Protein AF-A0A2V8Z5C3-F1 (afdb_monomer_lite)

Sequence (209 aa):
MAWLFLIPLVAVALLFGLLALLWLADSGFSYVAWALNTLEEDLQAGVAGAREKLFRRAARKHVERRFAVAAGATGTVDHDAVEATKQMPALRRLFDQALPDAVVHCLRLHQKSAGAVGARYIFEVAYEPECYGLRQRVVELGAAAMGMLERYPYLVEDEDLMAYLIVLRTEVVPVCSNCPYLQYRLDTAPLLCPTATTLKIDPRRITKK

Radius of gyration: 28.63 Å; chains: 1; bounding box: 47×62×101 Å

Secondary structure (DSSP, 8-state):
-THHHHHHHHHHHHHHHHHHHHHHHHHHHHHHHHHHHHHHHHHHHHHHHHHHHHHHHHHHHHHHHHHHHHTTSSSS--HHHHHHHHHHHHHHHIIIIIHHHHHHHHHHHHHHHHHHTT-SBGGGGTTSHHHHHHHHHHHHHHHHHHHHHTT-TTTTT-HHHHHHHHHIIIIIHHHHHT-GGGGSBGGG--SS-HHHHHTT--TTTGGG-

Foldseek 3Di:
DVVVVVVVVVVVVVVVVVVVVVVVVVVVVVVVVVVVVVVVVVVVVVVVVVVVVVVVVVVVVVVLVVLVCQQPPDPDGPPLSVVLNVCVVVLCCLLVPVLLVLQLVLLVVLLVVCVVVVNFFSLVCCPPPVNVVSLVVSLVSLVVSLVSLVPRSCNVVPVVSVVSNCCSVPPRNVCSVVPPQRGDTSVPRDPHGRNNVSSVHDSVVVVPD

Structure (mmCIF, N/CA/C/O backbone):
data_AF-A0A2V8Z5C3-F1
#
_entry.id   AF-A0A2V8Z5C3-F1
#
loop_
_atom_site.group_PDB
_atom_site.id
_atom_site.type_symbol
_atom_site.label_atom_id
_atom_site.label_alt_id
_atom_site.label_comp_id
_atom_site.label_asym_id
_atom_site.label_entity_id
_atom_site.label_seq_id
_atom_site.pdbx_PDB_ins_code
_atom_site.Cartn_x
_atom_site.Cartn_y
_atom_site.Cartn_z
_atom_site.occupancy
_atom_site.B_iso_or_equiv
_atom_site.auth_seq_id
_atom_site.auth_comp_id
_atom_site.auth_asym_id
_atom_site.auth_atom_id
_atom_site.pdbx_PDB_model_num
ATOM 1 N N . MET A 1 1 ? -3.637 50.598 65.473 1.00 58.34 1 MET A N 1
ATOM 2 C CA . MET A 1 1 ? -3.136 49.209 65.605 1.00 58.34 1 MET A CA 1
ATOM 3 C C . MET A 1 1 ? -3.570 48.301 64.447 1.00 58.34 1 MET A C 1
ATOM 5 O O . MET A 1 1 ? -2.731 47.557 63.969 1.00 58.34 1 MET A O 1
ATOM 9 N N . ALA A 1 2 ? -4.806 48.383 63.925 1.00 59.34 2 ALA A N 1
ATOM 10 C CA . ALA A 1 2 ? -5.272 47.524 62.814 1.00 59.34 2 ALA A CA 1
ATOM 11 C C . ALA A 1 2 ? -4.495 47.677 61.480 1.00 59.34 2 ALA A C 1
ATOM 13 O O . ALA A 1 2 ? -4.332 46.714 60.739 1.00 59.34 2 ALA A O 1
ATOM 14 N N . TRP A 1 3 ? -3.953 48.865 61.199 1.00 57.88 3 TRP A N 1
ATOM 15 C CA . TRP A 1 3 ? -3.230 49.173 59.956 1.00 57.88 3 TRP A CA 1
ATOM 16 C C . TRP A 1 3 ? -1.869 48.470 59.814 1.00 57.88 3 TRP A C 1
ATOM 18 O O . TRP A 1 3 ? -1.410 48.259 58.697 1.00 57.88 3 TRP A O 1
ATOM 28 N N . LEU A 1 4 ? -1.250 48.041 60.921 1.00 69.88 4 LEU A N 1
ATOM 29 C CA . LEU A 1 4 ? 0.022 47.304 60.893 1.00 69.88 4 LEU A CA 1
ATOM 30 C C . LEU A 1 4 ? -0.136 45.878 60.337 1.00 69.88 4 LEU A C 1
ATOM 32 O O . LEU A 1 4 ? 0.806 45.352 59.756 1.00 69.88 4 LEU A O 1
ATOM 36 N N . PHE A 1 5 ? -1.328 45.280 60.448 1.00 67.44 5 PHE A N 1
ATOM 37 C CA . PHE A 1 5 ? -1.633 43.958 59.883 1.00 67.44 5 PHE A CA 1
ATOM 38 C C . PHE A 1 5 ? -2.086 44.013 58.416 1.00 67.44 5 PHE A C 1
ATOM 40 O O . PHE A 1 5 ? -2.010 43.008 57.716 1.00 67.44 5 PHE A O 1
ATOM 47 N N . LEU A 1 6 ? -2.510 45.183 57.929 1.00 73.44 6 LEU A N 1
ATOM 48 C CA . LEU A 1 6 ? -2.912 45.387 56.533 1.00 73.44 6 LEU A CA 1
ATOM 49 C C . LEU A 1 6 ? -1.709 45.426 55.579 1.00 73.44 6 LEU A C 1
ATOM 51 O O . LEU A 1 6 ? -1.785 44.896 54.476 1.00 73.44 6 LEU A O 1
ATOM 55 N N . ILE A 1 7 ? -0.584 45.995 56.016 1.00 78.25 7 ILE A N 1
ATOM 56 C CA . ILE A 1 7 ? 0.643 46.116 55.211 1.00 78.25 7 ILE A CA 1
ATOM 57 C C . ILE A 1 7 ? 1.194 44.750 54.745 1.00 78.25 7 ILE A C 1
ATOM 59 O O . ILE A 1 7 ? 1.389 44.587 53.538 1.00 78.25 7 ILE A O 1
ATOM 63 N N . PRO A 1 8 ? 1.415 43.743 55.619 1.00 81.06 8 PRO A N 1
ATOM 64 C CA . PRO A 1 8 ? 1.903 42.437 55.171 1.00 81.06 8 PRO A CA 1
ATOM 65 C C . PRO A 1 8 ? 0.881 41.701 54.294 1.00 81.06 8 PRO A C 1
ATOM 67 O O . PRO A 1 8 ? 1.269 40.995 53.369 1.00 81.06 8 PRO A O 1
ATOM 70 N N . LEU A 1 9 ? -0.418 41.904 54.526 1.00 81.38 9 LEU A N 1
ATOM 71 C CA . LEU A 1 9 ? -1.490 41.288 53.740 1.00 81.38 9 LEU A CA 1
ATOM 72 C C . LEU A 1 9 ? -1.514 41.808 52.296 1.00 81.38 9 LEU A C 1
ATOM 74 O O . LEU A 1 9 ? -1.608 41.020 51.355 1.00 81.38 9 LEU A O 1
ATOM 78 N N . VAL A 1 10 ? -1.356 43.122 52.111 1.00 83.62 10 VAL A N 1
ATOM 79 C CA . VAL A 1 10 ? -1.245 43.737 50.780 1.00 83.62 10 VAL A CA 1
ATOM 80 C C . VAL A 1 10 ? 0.044 43.300 50.082 1.00 83.62 10 VAL A C 1
ATOM 82 O O . VAL A 1 10 ? 0.009 42.976 48.898 1.00 83.62 10 VAL A O 1
ATOM 85 N N . ALA A 1 11 ? 1.168 43.220 50.801 1.00 84.44 11 ALA A N 1
ATOM 86 C CA . ALA A 1 11 ? 2.434 42.758 50.230 1.00 84.44 11 ALA A CA 1
ATOM 87 C C . ALA A 1 11 ? 2.352 41.304 49.727 1.00 84.44 11 ALA A C 1
ATOM 89 O O . ALA A 1 11 ? 2.809 41.009 48.624 1.00 84.44 11 ALA A O 1
ATOM 90 N N . VAL A 1 12 ? 1.716 40.411 50.493 1.00 88.19 12 VAL A N 1
ATOM 91 C CA . VAL A 1 12 ? 1.487 39.016 50.084 1.00 88.19 12 VAL A CA 1
ATOM 92 C C . VAL A 1 12 ? 0.560 38.947 48.867 1.00 88.19 12 VAL A C 1
ATOM 94 O O . VAL A 1 12 ? 0.872 38.239 47.912 1.00 88.19 12 VAL A O 1
ATOM 97 N N . ALA A 1 13 ? -0.534 39.715 48.846 1.00 85.94 13 ALA A N 1
ATOM 98 C CA . ALA A 1 13 ? -1.448 39.753 47.702 1.00 85.94 13 ALA A CA 1
ATOM 99 C C . ALA A 1 13 ? -0.762 40.246 46.413 1.00 85.94 13 ALA A C 1
ATOM 101 O O . ALA A 1 13 ? -0.963 39.666 45.346 1.00 85.94 13 ALA A O 1
ATOM 102 N N . LEU A 1 14 ? 0.096 41.267 46.513 1.00 88.62 14 LEU A N 1
ATOM 103 C CA . LEU A 1 14 ? 0.893 41.758 45.386 1.00 88.62 14 LEU A CA 1
ATOM 104 C C . LEU A 1 14 ? 1.900 40.709 44.898 1.00 88.62 14 LEU A C 1
ATOM 106 O O . LEU A 1 14 ? 2.051 40.534 43.691 1.00 88.62 14 LEU A O 1
ATOM 110 N N . LEU A 1 15 ? 2.542 39.976 45.812 1.00 89.25 15 LEU A N 1
ATOM 111 C CA . LEU A 1 15 ? 3.479 38.907 45.462 1.00 89.25 15 LEU A CA 1
ATOM 112 C C . LEU A 1 15 ? 2.780 37.768 44.700 1.00 89.25 15 LEU A C 1
ATOM 114 O O . LEU A 1 15 ? 3.277 37.324 43.666 1.00 89.25 15 LEU A O 1
ATOM 118 N N . PHE A 1 16 ? 1.600 37.339 45.161 1.00 86.62 16 PHE A N 1
ATOM 119 C CA . PHE A 1 16 ? 0.787 36.338 44.462 1.00 86.62 16 PHE A CA 1
ATOM 120 C C . PHE A 1 16 ? 0.318 36.827 43.088 1.00 86.62 16 PHE A C 1
ATOM 122 O O . PHE A 1 16 ? 0.372 36.064 42.125 1.00 86.62 16 PHE A O 1
ATOM 129 N N . GLY A 1 17 ? -0.088 38.095 42.970 1.00 85.69 17 GLY A N 1
ATOM 130 C CA . GLY A 1 17 ? -0.451 38.693 41.683 1.00 85.69 17 GLY A CA 1
ATOM 131 C C . GLY A 1 17 ? 0.712 38.697 40.686 1.00 85.69 17 GLY A C 1
ATOM 132 O O . GLY A 1 17 ? 0.529 38.371 39.515 1.00 85.69 17 GLY A O 1
ATOM 133 N N . LEU A 1 18 ? 1.924 38.998 41.156 1.00 86.94 18 LEU A N 1
ATOM 134 C CA . LEU A 1 18 ? 3.127 39.036 40.323 1.00 86.94 18 LEU A CA 1
ATOM 135 C C . LEU A 1 18 ? 3.565 37.629 39.882 1.00 86.94 18 LEU A C 1
ATOM 137 O O . LEU A 1 18 ? 3.918 37.432 38.721 1.00 86.94 18 LEU A O 1
ATOM 141 N N . LEU A 1 19 ? 3.458 36.636 40.771 1.00 85.44 19 LEU A N 1
ATOM 142 C CA . LEU A 1 19 ? 3.692 35.226 40.441 1.00 85.44 19 LEU A CA 1
ATOM 143 C C . LEU A 1 19 ? 2.668 34.688 39.433 1.00 85.44 19 LEU A C 1
ATOM 145 O O . LEU A 1 19 ? 3.049 33.977 38.506 1.00 85.44 19 LEU A O 1
ATOM 149 N N . ALA A 1 20 ? 1.390 35.054 39.564 1.00 80.00 20 ALA A N 1
ATOM 150 C CA . ALA A 1 20 ? 0.356 34.664 38.608 1.00 80.00 20 ALA A CA 1
ATOM 151 C C . ALA A 1 20 ? 0.615 35.255 37.211 1.00 80.00 20 ALA A C 1
ATOM 153 O O . ALA A 1 20 ? 0.479 34.548 36.214 1.00 80.00 20 ALA A O 1
ATOM 154 N N . LEU A 1 21 ? 1.043 36.520 37.130 1.00 80.69 21 LEU A N 1
ATOM 155 C CA . LEU A 1 21 ? 1.411 37.169 35.865 1.00 80.69 21 LEU A CA 1
ATOM 156 C C . LEU A 1 21 ? 2.635 36.518 35.210 1.00 80.69 21 LEU A C 1
ATOM 158 O O . LEU A 1 21 ? 2.627 36.292 34.001 1.00 80.69 21 LEU A O 1
ATOM 162 N N . LEU A 1 22 ? 3.658 36.172 35.997 1.00 81.19 22 LEU A N 1
ATOM 163 C CA . LEU A 1 22 ? 4.827 35.432 35.511 1.00 81.19 22 LEU A CA 1
ATOM 164 C C . LEU A 1 22 ? 4.438 34.045 34.984 1.00 81.19 22 LEU A C 1
ATOM 166 O O . LEU A 1 22 ? 4.899 33.644 33.920 1.00 81.19 22 LEU A O 1
ATOM 170 N N . TRP A 1 23 ? 3.545 33.341 35.681 1.00 78.12 23 TRP A N 1
ATOM 171 C CA . TRP A 1 23 ? 3.062 32.025 35.262 1.00 78.12 23 TRP A CA 1
ATOM 172 C C . TRP A 1 23 ? 2.219 32.086 33.979 1.00 78.12 23 TRP A C 1
ATOM 174 O O . TRP A 1 23 ? 2.359 31.240 33.097 1.00 78.12 23 TRP A O 1
ATOM 184 N N . LEU A 1 24 ? 1.379 33.113 33.825 1.00 72.81 24 LEU A N 1
ATOM 185 C CA . LEU A 1 24 ? 0.627 33.382 32.591 1.00 72.81 24 LEU A CA 1
ATOM 186 C C . LEU A 1 24 ? 1.548 33.709 31.404 1.00 72.81 24 LEU A C 1
ATOM 188 O O . LEU A 1 24 ? 1.284 33.267 30.287 1.00 72.81 24 LEU A O 1
ATOM 192 N N . ALA A 1 25 ? 2.637 34.444 31.636 1.00 73.62 25 ALA A N 1
ATOM 193 C CA . ALA A 1 25 ? 3.624 34.741 30.599 1.00 73.62 25 ALA A CA 1
ATOM 194 C C . ALA A 1 25 ? 4.408 33.487 30.166 1.00 73.62 25 ALA A C 1
ATOM 196 O O . ALA A 1 25 ? 4.586 33.261 28.969 1.00 73.62 25 ALA A O 1
ATOM 197 N N . ASP A 1 26 ? 4.823 32.648 31.118 1.00 72.88 26 ASP A N 1
ATOM 198 C CA . ASP A 1 26 ? 5.575 31.411 30.860 1.00 72.88 26 ASP A CA 1
ATOM 199 C C . ASP A 1 26 ? 4.710 30.329 30.183 1.00 72.88 26 ASP A C 1
ATOM 201 O O . ASP A 1 26 ? 5.097 29.707 29.188 1.00 72.88 26 ASP A O 1
ATOM 205 N N . SER A 1 27 ? 3.465 30.167 30.641 1.00 67.56 27 SER A N 1
ATOM 206 C CA . SER A 1 27 ? 2.490 29.282 29.991 1.00 67.56 27 SER A CA 1
ATOM 207 C C . SER A 1 27 ? 2.125 29.766 28.582 1.00 67.56 27 SER A C 1
ATOM 209 O O . SER A 1 27 ? 2.110 28.970 27.647 1.00 67.56 27 SER A O 1
ATOM 211 N N . GLY A 1 28 ? 1.919 31.069 28.373 1.00 66.38 28 GLY A N 1
ATOM 212 C CA . GLY A 1 28 ? 1.686 31.625 27.036 1.00 66.38 28 GLY A CA 1
ATOM 213 C C . GLY A 1 28 ? 2.864 31.402 26.080 1.00 66.38 28 GLY A C 1
ATOM 214 O O . GLY A 1 28 ? 2.665 30.995 24.934 1.00 66.38 28 GLY A O 1
ATOM 215 N N . PHE A 1 29 ? 4.096 31.610 26.554 1.00 70.44 29 PHE A N 1
ATOM 216 C CA . PHE A 1 29 ? 5.304 31.416 25.751 1.00 70.44 29 PHE A CA 1
ATOM 217 C C . PHE A 1 29 ? 5.533 29.943 25.392 1.00 70.44 29 PHE A C 1
ATOM 219 O O . PHE A 1 29 ? 5.859 29.638 24.246 1.00 70.44 29 PHE A O 1
ATOM 226 N N . SER A 1 30 ? 5.294 29.020 26.327 1.00 68.12 30 SER A N 1
ATOM 227 C CA . SER A 1 30 ? 5.435 27.579 26.079 1.00 68.12 30 SER A CA 1
ATOM 228 C C . SER A 1 30 ? 4.432 27.043 25.049 1.00 68.12 30 SER A C 1
ATOM 230 O O . SER A 1 30 ? 4.822 26.238 24.204 1.00 68.12 30 SER A O 1
ATOM 232 N N . TYR A 1 31 ? 3.188 27.537 25.022 1.00 67.19 31 TYR A N 1
ATOM 233 C CA . TYR A 1 31 ? 2.222 27.179 23.970 1.00 67.19 31 TYR A CA 1
ATOM 234 C C . TYR A 1 31 ? 2.639 27.685 22.586 1.00 67.19 31 TYR A C 1
ATOM 236 O O . TYR A 1 31 ? 2.526 26.953 21.602 1.00 67.19 31 TYR A O 1
ATOM 244 N N . VAL A 1 32 ? 3.137 28.922 22.497 1.00 69.44 32 VAL A N 1
ATOM 245 C CA . VAL A 1 32 ? 3.608 29.500 21.228 1.00 69.44 32 VAL A CA 1
ATOM 246 C C . VAL A 1 32 ? 4.870 28.787 20.741 1.00 69.44 32 VAL A C 1
ATOM 248 O O . VAL A 1 32 ? 4.960 28.452 19.562 1.00 69.44 32 VAL A O 1
ATOM 251 N N . ALA A 1 33 ? 5.813 28.492 21.638 1.00 69.94 33 ALA A N 1
ATOM 252 C CA . ALA A 1 33 ? 7.023 27.742 21.319 1.00 69.94 33 ALA A CA 1
ATOM 253 C C . ALA A 1 33 ? 6.703 26.312 20.852 1.00 69.94 33 ALA A C 1
ATOM 255 O O . ALA A 1 33 ? 7.255 25.851 19.855 1.00 69.94 33 ALA A O 1
ATOM 256 N N . TRP A 1 34 ? 5.761 25.629 21.511 1.00 75.62 34 TRP A N 1
ATOM 257 C CA . TRP A 1 34 ? 5.294 24.309 21.087 1.00 75.62 34 TRP A CA 1
ATOM 258 C C . TRP A 1 34 ? 4.619 24.348 19.709 1.00 75.62 34 TRP A C 1
ATOM 260 O O . TRP A 1 34 ? 4.915 23.515 18.851 1.00 75.62 34 TRP A O 1
ATOM 270 N N . ALA A 1 35 ? 3.757 25.338 19.461 1.00 69.75 35 ALA A N 1
ATOM 271 C CA . ALA A 1 35 ? 3.090 25.497 18.171 1.00 69.75 35 ALA A CA 1
ATOM 272 C C . ALA A 1 35 ? 4.085 25.803 17.039 1.00 69.75 35 ALA A C 1
ATOM 274 O O . ALA A 1 35 ? 3.949 25.252 15.948 1.00 69.75 35 ALA A O 1
ATOM 275 N N . LEU A 1 36 ? 5.103 26.630 17.300 1.00 72.88 36 LEU A N 1
ATOM 276 C CA . LEU A 1 36 ? 6.176 26.922 16.345 1.00 72.88 36 LEU A CA 1
ATOM 277 C C . LEU A 1 36 ? 7.030 25.687 16.045 1.00 72.88 36 LEU A C 1
ATOM 279 O O . LEU A 1 36 ? 7.259 25.405 14.872 1.00 72.88 36 LEU A O 1
ATOM 283 N N . ASN A 1 37 ? 7.422 24.915 17.065 1.00 71.75 37 ASN A N 1
ATOM 284 C CA . ASN A 1 37 ? 8.164 23.666 16.866 1.00 71.75 37 ASN A CA 1
ATOM 285 C C . ASN A 1 37 ? 7.357 22.649 16.052 1.00 71.75 37 ASN A C 1
ATOM 287 O O . ASN A 1 37 ? 7.887 22.038 15.131 1.00 71.75 37 ASN A O 1
ATOM 291 N N . THR A 1 38 ? 6.062 22.506 16.339 1.00 71.44 38 THR A N 1
ATOM 292 C CA . THR A 1 38 ? 5.197 21.569 15.604 1.00 71.44 38 THR A CA 1
ATOM 293 C C . THR A 1 38 ? 5.040 21.999 14.141 1.00 71.44 38 THR A C 1
ATOM 295 O O . THR A 1 38 ? 5.074 21.173 13.231 1.00 71.44 38 THR A O 1
ATOM 298 N N . LEU A 1 39 ? 4.916 23.309 13.892 1.00 72.56 39 LEU A N 1
ATOM 299 C CA . LEU A 1 39 ? 4.838 23.857 12.539 1.00 72.56 39 LEU A CA 1
ATOM 300 C C . LEU A 1 39 ? 6.150 23.656 11.770 1.00 72.56 39 LEU A C 1
ATOM 302 O O . LEU A 1 39 ? 6.113 23.361 10.577 1.00 72.56 39 LEU A O 1
ATOM 306 N N . GLU A 1 40 ? 7.293 23.807 12.440 1.00 79.12 40 GLU A N 1
ATOM 307 C CA . GLU A 1 40 ? 8.613 23.549 11.870 1.00 79.12 40 GLU A CA 1
ATOM 308 C C . GLU A 1 40 ? 8.797 22.066 11.523 1.00 79.12 40 GLU A C 1
ATOM 310 O O . GLU A 1 40 ? 9.210 21.760 10.404 1.00 79.12 40 GLU A O 1
ATOM 315 N N . GLU A 1 41 ? 8.424 21.149 12.417 1.00 71.94 41 GLU A N 1
ATOM 316 C CA . GLU A 1 41 ? 8.472 19.701 12.176 1.00 71.94 41 GLU A CA 1
ATOM 317 C C . GLU A 1 41 ? 7.610 19.293 10.970 1.00 71.94 41 GLU A C 1
ATOM 319 O O . GLU A 1 41 ? 8.084 18.578 10.081 1.00 71.94 41 GLU A O 1
ATOM 324 N N . ASP A 1 42 ? 6.379 19.803 10.872 1.00 67.25 42 ASP A N 1
ATOM 325 C CA . ASP A 1 42 ? 5.484 19.543 9.737 1.00 67.25 42 ASP A CA 1
ATOM 326 C C . ASP A 1 42 ? 6.037 20.111 8.418 1.00 67.25 42 ASP A C 1
ATOM 328 O O . ASP A 1 42 ? 5.921 19.479 7.358 1.00 67.25 42 ASP A O 1
ATOM 332 N N . LEU A 1 43 ? 6.675 21.287 8.459 1.00 72.25 43 LEU A N 1
ATOM 333 C CA . LEU A 1 43 ? 7.323 21.894 7.294 1.00 72.25 43 LEU A CA 1
ATOM 334 C C . LEU A 1 43 ? 8.541 21.083 6.856 1.00 72.25 43 LEU A C 1
ATOM 336 O O . LEU A 1 43 ? 8.689 20.800 5.666 1.00 72.25 43 LEU A O 1
ATOM 340 N N . GLN A 1 44 ? 9.388 20.670 7.796 1.00 72.62 44 GLN A N 1
ATOM 341 C CA . GLN A 1 44 ? 10.564 19.850 7.521 1.00 72.62 44 GLN A CA 1
ATOM 342 C C . GLN A 1 44 ? 10.160 18.478 6.965 1.00 72.62 44 GLN A C 1
ATOM 344 O O . GLN A 1 44 ? 10.713 18.046 5.950 1.00 72.62 44 GLN A O 1
ATOM 349 N N . ALA A 1 45 ? 9.136 17.834 7.531 1.00 64.94 45 ALA A N 1
ATOM 350 C CA . ALA A 1 45 ? 8.572 16.589 7.011 1.00 64.94 45 ALA A CA 1
ATOM 351 C C . ALA A 1 45 ? 7.952 16.777 5.613 1.00 64.94 45 ALA A C 1
ATOM 353 O O . ALA A 1 45 ? 8.125 15.940 4.719 1.00 64.94 45 ALA A O 1
ATOM 354 N N . GLY A 1 46 ? 7.269 17.902 5.383 1.00 64.00 46 GLY A N 1
ATOM 355 C CA . GLY A 1 46 ? 6.719 18.284 4.084 1.00 64.00 46 GLY A CA 1
ATOM 356 C C . GLY A 1 46 ? 7.797 18.482 3.014 1.00 64.00 46 GLY A C 1
ATOM 357 O O . GLY A 1 46 ? 7.675 17.945 1.908 1.00 64.00 46 GLY A O 1
ATOM 358 N N . VAL A 1 47 ? 8.873 19.199 3.349 1.00 71.25 47 VAL A N 1
ATOM 359 C CA . VAL A 1 47 ? 10.021 19.466 2.468 1.00 71.25 47 VAL A CA 1
ATOM 360 C C . VAL A 1 47 ? 10.810 18.189 2.193 1.00 71.25 47 VAL A C 1
ATOM 362 O O . VAL A 1 47 ? 11.132 17.922 1.034 1.00 71.25 47 VAL A O 1
ATOM 365 N N . ALA A 1 48 ? 11.063 17.356 3.206 1.00 66.31 48 ALA A N 1
ATOM 366 C CA . ALA A 1 48 ? 11.703 16.053 3.039 1.00 66.31 48 ALA A CA 1
ATOM 367 C C . ALA A 1 48 ? 10.886 15.152 2.101 1.00 66.31 48 ALA A C 1
ATOM 369 O O . ALA A 1 48 ? 11.426 14.612 1.135 1.00 66.31 48 ALA A O 1
ATOM 370 N N . GLY A 1 49 ? 9.564 15.083 2.294 1.00 67.88 49 GLY A N 1
ATOM 371 C CA . GLY A 1 49 ? 8.671 14.319 1.425 1.00 67.88 49 GLY A CA 1
ATOM 372 C C . GLY A 1 49 ? 8.592 14.864 -0.008 1.00 67.88 49 GLY A C 1
ATOM 373 O O . GLY A 1 49 ? 8.483 14.090 -0.961 1.00 67.88 49 GLY A O 1
ATOM 374 N N . ALA A 1 50 ? 8.658 16.184 -0.201 1.00 68.62 50 ALA A N 1
ATOM 375 C CA . ALA A 1 50 ? 8.705 16.797 -1.530 1.00 68.62 50 ALA A CA 1
ATOM 376 C C . ALA A 1 50 ? 10.042 16.524 -2.238 1.00 68.62 50 ALA A C 1
ATOM 378 O O . ALA A 1 50 ? 10.055 16.162 -3.419 1.00 68.62 50 ALA A O 1
ATOM 379 N N . ARG A 1 51 ? 11.153 16.638 -1.504 1.00 65.12 51 ARG A N 1
ATOM 380 C CA . ARG A 1 51 ? 12.508 16.337 -1.968 1.00 65.12 51 ARG A CA 1
ATOM 381 C C . ARG A 1 51 ? 12.623 14.874 -2.381 1.00 65.12 51 ARG A C 1
ATOM 383 O O . ARG A 1 51 ? 13.055 14.593 -3.494 1.00 65.12 51 ARG A O 1
ATOM 390 N N . GLU A 1 52 ? 12.158 13.949 -1.550 1.00 69.56 52 GLU A N 1
ATOM 391 C CA . GLU A 1 52 ? 12.168 12.518 -1.851 1.00 69.56 52 GLU A CA 1
ATOM 392 C C . GLU A 1 52 ? 11.339 12.185 -3.101 1.00 69.56 52 GLU A C 1
ATOM 394 O O . GLU A 1 52 ? 11.794 11.442 -3.972 1.00 69.56 52 GLU A O 1
ATOM 399 N N . LYS A 1 53 ? 10.162 12.804 -3.269 1.00 72.44 53 LYS A N 1
ATOM 400 C CA . LYS A 1 53 ? 9.361 12.670 -4.500 1.00 72.44 53 LYS A CA 1
ATOM 401 C C . LYS A 1 53 ? 10.105 13.172 -5.739 1.00 72.44 53 LYS A C 1
ATOM 403 O O . LYS A 1 53 ? 9.993 12.560 -6.800 1.00 72.44 53 LYS A O 1
ATOM 408 N N . LEU A 1 54 ? 10.838 14.280 -5.629 1.00 71.06 54 LEU A N 1
ATOM 409 C CA . LEU A 1 54 ? 11.657 14.832 -6.712 1.00 71.06 54 LEU A CA 1
ATOM 410 C C . LEU A 1 54 ? 12.818 13.902 -7.076 1.00 71.06 54 LEU A C 1
ATOM 412 O O . LEU A 1 54 ? 12.997 13.610 -8.257 1.00 71.06 54 LEU A O 1
ATOM 416 N N . PHE A 1 55 ? 13.544 13.380 -6.084 1.00 70.19 55 PHE A N 1
ATOM 417 C CA . PHE A 1 55 ? 14.620 12.4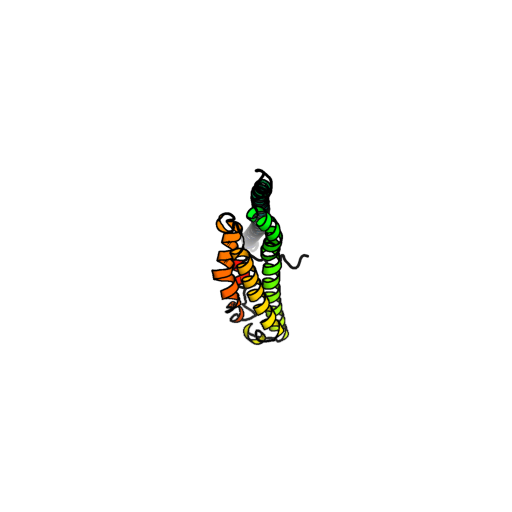11 -6.307 1.00 70.19 55 PHE A CA 1
ATOM 418 C C . PHE A 1 55 ? 14.106 11.129 -6.954 1.00 70.19 55 PHE A C 1
ATOM 420 O O . PHE A 1 55 ? 14.661 10.707 -7.967 1.00 70.19 55 PHE A O 1
ATOM 427 N N . ARG A 1 56 ? 12.986 10.574 -6.472 1.00 68.38 56 ARG A N 1
ATOM 428 C CA . ARG A 1 56 ? 12.356 9.412 -7.113 1.00 68.38 56 ARG A CA 1
ATOM 429 C C . ARG A 1 56 ? 11.950 9.705 -8.551 1.00 68.38 56 ARG A C 1
ATOM 431 O O . ARG A 1 56 ? 12.201 8.894 -9.429 1.00 68.38 56 ARG A O 1
ATOM 438 N N . ARG A 1 57 ? 11.373 10.877 -8.841 1.00 71.50 57 ARG A N 1
ATOM 439 C CA . ARG A 1 57 ? 11.044 11.273 -10.225 1.00 71.50 57 ARG A CA 1
ATOM 440 C C . ARG A 1 57 ? 12.285 11.394 -11.112 1.00 71.50 57 ARG A C 1
ATOM 442 O O . ARG A 1 57 ? 12.228 11.004 -12.275 1.00 71.50 57 ARG A O 1
ATOM 449 N N . ALA A 1 58 ? 13.384 11.929 -10.587 1.00 67.56 58 ALA A N 1
ATOM 450 C CA . ALA A 1 58 ? 14.636 12.066 -11.324 1.00 67.56 58 ALA A CA 1
ATOM 451 C C . ALA A 1 58 ? 15.283 10.701 -11.608 1.00 67.56 58 ALA A C 1
ATOM 453 O O . ALA A 1 58 ? 15.628 10.432 -12.758 1.00 67.56 58 ALA A O 1
ATOM 454 N N . ALA A 1 59 ? 15.362 9.823 -10.602 1.00 67.12 59 ALA A N 1
ATOM 455 C CA . ALA A 1 59 ? 15.829 8.445 -10.749 1.00 67.12 59 ALA A CA 1
ATOM 456 C C . ALA A 1 59 ? 14.969 7.676 -11.765 1.00 67.12 59 ALA A C 1
ATOM 458 O O . ALA A 1 59 ? 15.488 7.117 -12.728 1.00 67.12 59 ALA A O 1
ATOM 459 N N . ARG A 1 60 ? 13.639 7.787 -11.655 1.00 66.88 60 ARG A N 1
ATOM 460 C CA . ARG A 1 60 ? 12.675 7.205 -12.603 1.00 66.88 60 ARG A CA 1
ATOM 461 C C . ARG A 1 60 ? 12.906 7.650 -14.044 1.00 66.88 60 ARG A C 1
ATOM 463 O O . ARG A 1 60 ? 12.861 6.818 -14.946 1.00 66.88 60 ARG A O 1
ATOM 470 N N . LYS A 1 61 ? 13.156 8.944 -14.265 1.00 69.62 61 LYS A N 1
ATOM 471 C CA . LYS A 1 61 ? 13.425 9.501 -15.599 1.00 69.62 61 LYS A CA 1
ATOM 472 C C . LYS A 1 61 ? 14.795 9.077 -16.133 1.00 69.62 61 LYS A C 1
ATOM 474 O O . LYS A 1 61 ? 14.978 8.977 -17.343 1.00 69.62 61 LYS A O 1
ATOM 479 N N . HIS A 1 62 ? 15.764 8.851 -15.249 1.00 68.44 62 HIS A N 1
ATOM 480 C CA . HIS A 1 62 ? 17.081 8.344 -15.622 1.00 68.44 62 HIS A CA 1
ATOM 481 C C . HIS A 1 62 ? 16.997 6.895 -16.119 1.00 68.44 62 HIS A C 1
ATOM 483 O O . HIS A 1 62 ? 17.517 6.589 -17.190 1.00 68.44 62 HIS A O 1
ATOM 489 N N . VAL A 1 63 ? 16.255 6.049 -15.403 1.00 67.19 63 VAL A N 1
ATOM 490 C CA . VAL A 1 63 ? 15.976 4.659 -15.785 1.00 67.19 63 VAL A CA 1
ATOM 491 C C . VAL A 1 63 ? 15.209 4.592 -17.113 1.00 67.19 63 VAL A C 1
ATOM 493 O O . VAL A 1 63 ? 15.645 3.917 -18.041 1.00 67.19 63 VAL A O 1
ATOM 496 N N . GLU A 1 64 ? 14.142 5.385 -17.274 1.00 66.44 64 GLU A N 1
ATOM 497 C CA . GLU A 1 64 ? 13.400 5.489 -18.546 1.00 66.44 64 GLU A CA 1
ATOM 498 C C . GLU A 1 64 ? 14.294 5.894 -19.721 1.00 66.44 64 GLU A C 1
ATOM 500 O O . GLU A 1 64 ? 14.192 5.328 -20.806 1.00 66.44 64 GLU A O 1
ATOM 505 N N . ARG A 1 65 ? 15.189 6.868 -19.518 1.00 67.44 65 ARG A N 1
ATOM 506 C CA . ARG A 1 65 ? 16.134 7.294 -20.558 1.00 67.44 65 ARG A CA 1
ATOM 507 C C . ARG A 1 65 ? 17.122 6.193 -20.908 1.00 67.44 65 ARG A C 1
ATOM 509 O O . ARG A 1 65 ? 17.421 6.034 -22.084 1.00 67.44 65 ARG A O 1
ATOM 516 N N . ARG A 1 66 ? 17.611 5.437 -19.924 1.00 67.19 66 ARG A N 1
ATOM 517 C CA . ARG A 1 66 ? 18.530 4.318 -20.154 1.00 67.19 66 ARG A CA 1
ATOM 518 C C . ARG A 1 66 ? 17.887 3.256 -21.047 1.00 67.19 66 ARG A C 1
ATOM 520 O O . ARG A 1 66 ? 18.513 2.834 -22.013 1.00 67.19 66 ARG A O 1
ATOM 527 N N . PHE A 1 67 ? 16.629 2.908 -20.784 1.00 67.06 67 PHE A N 1
ATOM 528 C CA . PHE A 1 67 ? 15.894 1.932 -21.593 1.00 67.06 67 PHE A CA 1
ATOM 529 C C . PHE A 1 67 ? 15.467 2.479 -22.960 1.00 67.06 67 PHE A C 1
ATOM 531 O O . PHE A 1 67 ? 15.588 1.778 -23.959 1.00 67.06 67 PHE A O 1
ATOM 538 N N . ALA A 1 68 ? 15.065 3.750 -23.051 1.00 65.25 68 ALA A N 1
ATOM 539 C CA . ALA A 1 68 ? 14.749 4.385 -24.332 1.00 65.25 68 ALA A CA 1
ATOM 540 C C . ALA A 1 68 ? 15.978 4.502 -25.253 1.00 65.25 68 ALA A C 1
ATOM 542 O O . ALA A 1 68 ? 15.855 4.371 -26.468 1.00 65.25 68 ALA A O 1
ATOM 543 N N . VAL A 1 69 ? 17.165 4.728 -24.680 1.00 65.25 69 VAL A N 1
ATOM 544 C CA . VAL A 1 69 ? 18.434 4.702 -25.421 1.00 65.25 69 VAL A CA 1
ATOM 545 C C . VAL A 1 69 ? 18.775 3.269 -25.842 1.00 65.25 69 VAL A C 1
ATOM 547 O O . VAL A 1 69 ? 19.103 3.059 -27.006 1.00 65.25 69 VAL A O 1
ATOM 550 N N . ALA A 1 70 ? 18.631 2.277 -24.956 1.00 61.16 70 ALA A N 1
ATOM 551 C CA . ALA A 1 70 ? 18.854 0.865 -25.292 1.00 61.16 70 ALA A CA 1
ATOM 552 C C . ALA A 1 70 ? 17.935 0.370 -26.429 1.00 61.16 70 ALA A C 1
ATOM 554 O O . ALA A 1 70 ? 18.386 -0.346 -27.317 1.00 61.16 70 ALA A O 1
ATOM 555 N N . ALA A 1 71 ? 16.687 0.841 -26.476 1.00 59.84 71 ALA A N 1
ATOM 556 C CA . ALA A 1 71 ? 15.728 0.501 -27.526 1.00 59.84 71 ALA A CA 1
ATOM 557 C C . ALA A 1 71 ? 16.071 1.069 -28.925 1.00 59.84 71 ALA A C 1
ATOM 559 O O . ALA A 1 71 ? 15.474 0.632 -29.908 1.00 59.84 71 ALA A O 1
ATOM 560 N N . GLY A 1 72 ? 16.997 2.037 -29.044 1.00 55.53 72 GLY A N 1
ATOM 561 C CA . GLY A 1 72 ? 17.243 2.767 -30.300 1.00 55.53 72 GLY A CA 1
ATOM 562 C C . GLY A 1 72 ? 18.704 3.004 -30.709 1.00 55.53 72 GLY A C 1
ATOM 563 O O . GLY A 1 72 ? 18.926 3.610 -31.754 1.00 55.53 72 GLY A O 1
ATOM 564 N N . ALA A 1 73 ? 19.705 2.578 -29.930 1.00 57.03 73 ALA A N 1
ATOM 565 C CA . ALA A 1 73 ? 21.083 3.064 -30.095 1.00 57.03 73 ALA A CA 1
ATOM 566 C C . ALA A 1 73 ? 22.013 2.254 -31.026 1.00 57.03 73 ALA A C 1
ATOM 568 O O . ALA A 1 73 ? 23.028 2.807 -31.444 1.00 57.03 73 ALA A O 1
ATOM 569 N N . THR A 1 74 ? 21.742 0.985 -31.362 1.00 51.06 74 THR A N 1
ATOM 570 C CA . THR A 1 74 ? 22.798 0.092 -31.914 1.00 51.06 74 THR A CA 1
ATOM 571 C C . THR A 1 74 ? 22.452 -0.675 -33.196 1.00 51.06 74 THR A C 1
ATOM 573 O O . THR A 1 74 ? 23.165 -1.601 -33.568 1.00 51.06 74 THR A O 1
ATOM 576 N N . GLY A 1 75 ? 21.403 -0.296 -33.929 1.00 55.38 75 GLY A N 1
ATOM 577 C CA . GLY A 1 75 ? 21.062 -0.925 -35.220 1.00 55.38 75 GLY A CA 1
ATOM 578 C C . GLY A 1 75 ? 20.393 -2.304 -35.113 1.00 55.38 75 GLY A C 1
ATOM 579 O O . GLY A 1 75 ? 19.738 -2.732 -36.059 1.00 55.38 75 GLY A O 1
ATOM 580 N N . THR A 1 76 ? 20.450 -2.951 -33.948 1.00 57.59 76 THR A N 1
ATOM 581 C CA . THR A 1 76 ? 19.567 -4.054 -33.550 1.00 57.59 76 THR A CA 1
ATOM 582 C C . THR A 1 76 ? 18.629 -3.554 -32.459 1.00 57.59 76 THR A C 1
ATOM 584 O O . THR A 1 76 ? 19.090 -3.113 -31.408 1.00 57.59 76 THR A O 1
ATOM 587 N N . VAL A 1 77 ? 17.321 -3.583 -32.714 1.00 65.81 77 VAL A N 1
ATOM 588 C CA . VAL A 1 77 ? 16.305 -3.201 -31.724 1.00 65.81 77 VAL A CA 1
ATOM 589 C C . VAL A 1 77 ? 16.325 -4.224 -30.593 1.00 65.81 77 VAL A C 1
ATOM 591 O O . VAL A 1 77 ? 16.042 -5.399 -30.821 1.00 65.81 77 VAL A O 1
ATOM 594 N N . ASP A 1 78 ? 16.651 -3.781 -29.381 1.00 76.06 78 ASP A N 1
ATOM 595 C CA . ASP A 1 78 ? 16.476 -4.586 -28.176 1.00 76.06 78 ASP A CA 1
ATOM 596 C C . ASP A 1 78 ? 14.967 -4.729 -27.904 1.00 76.06 78 ASP A C 1
ATOM 598 O O . ASP A 1 78 ? 14.288 -3.791 -27.472 1.00 76.06 78 ASP A O 1
ATOM 602 N N . HIS A 1 79 ? 14.421 -5.895 -28.254 1.00 77.44 79 HIS A N 1
ATOM 603 C CA . HIS A 1 79 ? 12.997 -6.192 -28.117 1.00 77.44 79 HIS A CA 1
ATOM 604 C C . HIS A 1 79 ? 12.538 -6.186 -26.654 1.00 77.44 79 HIS A C 1
ATOM 606 O O . HIS A 1 79 ? 11.408 -5.764 -26.386 1.00 77.44 79 HIS A O 1
ATOM 612 N N . ASP A 1 80 ? 13.416 -6.555 -25.722 1.00 77.44 80 ASP A N 1
ATOM 613 C CA . ASP A 1 80 ? 13.130 -6.537 -24.291 1.00 77.44 80 ASP A CA 1
ATOM 614 C C . ASP A 1 80 ? 13.070 -5.091 -23.787 1.00 77.44 80 ASP A C 1
ATOM 616 O O . ASP A 1 80 ? 12.147 -4.730 -23.053 1.00 77.44 80 ASP A O 1
ATOM 620 N N . ALA A 1 81 ? 13.965 -4.212 -24.256 1.00 78.31 81 ALA A N 1
ATOM 621 C CA . ALA A 1 81 ? 13.945 -2.776 -23.937 1.00 78.31 81 ALA A CA 1
ATOM 622 C C . ALA A 1 81 ? 12.668 -2.088 -24.433 1.00 78.31 81 ALA A C 1
ATOM 624 O O . ALA A 1 81 ? 12.084 -1.243 -23.739 1.00 78.31 81 ALA A O 1
ATOM 625 N N . VAL A 1 82 ? 12.200 -2.458 -25.627 1.00 78.69 82 VAL A N 1
ATOM 626 C CA . VAL A 1 82 ? 10.935 -1.963 -26.183 1.00 78.69 82 VAL A CA 1
ATOM 627 C C . VAL A 1 82 ? 9.749 -2.439 -25.346 1.00 78.69 82 VAL A C 1
ATOM 629 O O . VAL A 1 82 ? 8.867 -1.637 -25.027 1.00 78.69 82 VAL A O 1
ATOM 632 N N . GLU A 1 83 ? 9.713 -3.717 -24.976 1.00 81.62 83 GLU A N 1
ATOM 633 C CA . GLU A 1 83 ? 8.620 -4.288 -24.190 1.00 81.62 83 GLU A CA 1
ATOM 634 C C . GLU A 1 83 ? 8.579 -3.712 -22.768 1.00 81.62 83 GLU A C 1
ATOM 636 O O . GLU A 1 83 ? 7.530 -3.265 -22.299 1.00 81.62 83 GLU A O 1
ATOM 641 N N . ALA A 1 84 ? 9.735 -3.579 -22.122 1.00 82.00 84 ALA A N 1
ATOM 642 C CA . ALA A 1 84 ? 9.873 -2.920 -20.831 1.00 82.00 84 ALA A CA 1
ATOM 643 C C . ALA A 1 84 ? 9.350 -1.475 -20.860 1.00 82.00 84 ALA A C 1
ATOM 645 O O . ALA A 1 84 ? 8.574 -1.063 -19.991 1.00 82.00 84 ALA A O 1
ATOM 646 N N . THR A 1 85 ? 9.690 -0.716 -21.905 1.00 80.62 85 THR A N 1
ATOM 647 C CA . THR A 1 85 ? 9.218 0.666 -22.083 1.00 80.62 85 THR A CA 1
ATOM 648 C C . THR A 1 85 ? 7.693 0.738 -22.236 1.00 80.62 85 THR A C 1
ATOM 650 O O . THR A 1 85 ? 7.069 1.675 -21.731 1.00 80.62 85 THR A O 1
ATOM 653 N N . LYS A 1 86 ? 7.063 -0.254 -22.880 1.00 83.69 86 LYS A N 1
ATOM 654 C CA . LYS A 1 86 ? 5.597 -0.335 -23.015 1.00 83.69 86 LYS A CA 1
ATOM 655 C C . LYS A 1 86 ? 4.903 -0.680 -21.697 1.00 83.69 86 LYS A C 1
ATOM 657 O O . LYS A 1 86 ? 3.843 -0.123 -21.411 1.00 83.69 86 LYS A O 1
ATOM 662 N N . GLN A 1 87 ? 5.480 -1.574 -20.897 1.00 83.62 87 GLN A N 1
ATOM 663 C CA . GLN A 1 87 ? 4.877 -2.045 -19.645 1.00 83.62 87 GLN A CA 1
ATOM 664 C C . GLN A 1 87 ? 5.036 -1.049 -18.486 1.00 83.62 87 GLN A C 1
ATOM 666 O O . GLN A 1 87 ? 4.141 -0.922 -17.643 1.00 83.62 87 GLN A O 1
ATOM 671 N N . MET A 1 88 ? 6.140 -0.296 -18.463 1.00 83.31 88 MET A N 1
ATOM 672 C CA . MET A 1 88 ? 6.520 0.606 -17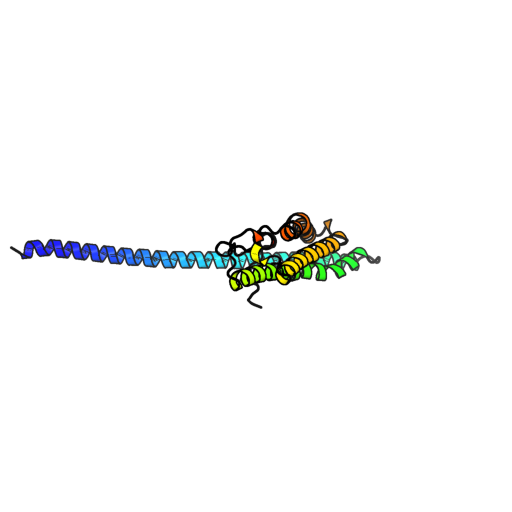.370 1.00 83.31 88 MET A CA 1
ATOM 673 C C . MET A 1 88 ? 5.404 1.573 -16.919 1.00 83.31 88 MET A C 1
ATOM 675 O O . MET A 1 88 ? 5.153 1.671 -15.713 1.00 83.31 88 MET A O 1
ATOM 679 N N . PRO A 1 89 ? 4.676 2.283 -17.809 1.00 85.00 89 PRO A N 1
ATOM 680 C CA . PRO A 1 89 ? 3.638 3.218 -17.375 1.00 85.00 89 PRO A CA 1
ATOM 681 C C . PRO A 1 89 ? 2.456 2.519 -16.696 1.00 85.00 89 PRO A C 1
ATOM 683 O O . PRO A 1 89 ? 1.876 3.069 -15.758 1.00 85.00 89 PRO A O 1
ATOM 686 N N . ALA A 1 90 ? 2.098 1.319 -17.161 1.00 86.69 90 ALA A N 1
ATOM 687 C CA . ALA A 1 90 ? 1.011 0.534 -16.589 1.00 86.69 90 ALA A CA 1
ATOM 688 C C . ALA A 1 90 ? 1.385 0.020 -15.193 1.00 86.69 90 ALA A C 1
ATOM 690 O O . ALA A 1 90 ? 0.628 0.250 -14.250 1.00 86.69 90 ALA A O 1
ATOM 691 N N . LEU A 1 91 ? 2.579 -0.567 -15.043 1.00 87.44 91 LEU A N 1
ATOM 692 C CA . LEU A 1 91 ? 3.116 -1.007 -13.750 1.00 87.44 91 LEU A CA 1
ATOM 693 C C . LEU A 1 91 ? 3.154 0.148 -12.745 1.00 87.44 91 LEU A C 1
ATOM 695 O O . LEU A 1 91 ? 2.655 0.034 -11.629 1.00 87.44 91 LEU A O 1
ATOM 699 N N . ARG A 1 92 ? 3.656 1.315 -13.151 1.00 82.19 92 ARG A N 1
ATOM 700 C CA . ARG A 1 92 ? 3.723 2.477 -12.256 1.00 82.19 92 ARG A CA 1
ATOM 701 C C . ARG A 1 92 ? 2.350 2.989 -11.842 1.00 82.19 92 ARG A C 1
ATOM 703 O O . ARG A 1 92 ? 2.145 3.277 -10.669 1.00 82.19 92 ARG A O 1
ATOM 710 N N . ARG A 1 93 ? 1.383 3.073 -12.763 1.00 86.31 93 ARG A N 1
ATOM 711 C CA . ARG A 1 93 ? -0.001 3.440 -12.406 1.00 86.31 93 ARG A CA 1
ATOM 712 C C . ARG A 1 93 ? -0.622 2.436 -11.438 1.00 86.31 93 ARG A C 1
ATOM 714 O O . ARG A 1 93 ? -1.362 2.838 -10.543 1.00 86.31 93 ARG A O 1
ATOM 721 N N . LEU A 1 94 ? -0.308 1.155 -11.602 1.00 88.94 94 LEU A N 1
ATOM 722 C CA . LEU A 1 94 ? -0.789 0.094 -10.729 1.00 88.94 94 LEU A CA 1
ATOM 723 C C . LEU A 1 94 ? -0.288 0.288 -9.290 1.00 88.94 94 LEU A C 1
ATOM 725 O O . LEU A 1 94 ? -1.099 0.302 -8.365 1.00 88.94 94 LEU A O 1
ATOM 729 N N . PHE A 1 95 ? 1.015 0.526 -9.110 1.00 86.88 95 PHE A N 1
ATOM 730 C CA . PHE A 1 95 ? 1.641 0.673 -7.789 1.00 86.88 95 PHE A CA 1
ATOM 731 C C . PHE A 1 95 ? 1.437 2.029 -7.132 1.00 86.88 95 PHE A C 1
ATOM 733 O O . PHE A 1 95 ? 1.185 2.097 -5.933 1.00 86.88 95 PHE A O 1
ATOM 740 N N . ASP A 1 96 ? 1.541 3.113 -7.894 1.00 84.75 96 ASP A N 1
ATOM 741 C CA . ASP A 1 96 ? 1.486 4.461 -7.331 1.00 84.75 96 ASP A CA 1
ATOM 742 C C . ASP A 1 96 ? 0.044 4.940 -7.093 1.00 84.75 96 ASP A C 1
ATOM 744 O O . ASP A 1 96 ? -0.153 5.948 -6.411 1.00 84.75 96 ASP A O 1
ATOM 748 N N . GLN A 1 97 ? -0.958 4.286 -7.698 1.00 87.19 97 GLN A N 1
ATOM 749 C CA . GLN A 1 97 ? -2.353 4.743 -7.664 1.00 87.19 97 GLN A CA 1
ATOM 750 C C . GLN A 1 97 ? -3.337 3.603 -7.414 1.00 87.19 97 GLN A C 1
ATOM 752 O O . GLN A 1 97 ? -3.949 3.561 -6.352 1.00 87.19 97 GLN A O 1
ATOM 757 N N . ALA A 1 98 ? -3.484 2.667 -8.356 1.00 90.44 98 ALA A N 1
ATOM 758 C CA . ALA A 1 98 ? -4.614 1.737 -8.339 1.00 90.44 98 ALA A CA 1
ATOM 759 C C . ALA A 1 98 ? -4.637 0.837 -7.092 1.00 90.44 98 ALA A C 1
ATOM 761 O O . ALA A 1 98 ? -5.687 0.682 -6.467 1.00 90.44 98 ALA A O 1
ATOM 762 N N . LEU A 1 99 ? -3.490 0.267 -6.712 1.00 91.88 99 LEU A N 1
ATOM 763 C CA . LEU A 1 99 ? -3.382 -0.583 -5.529 1.00 91.88 99 LEU A CA 1
ATOM 764 C C . LEU A 1 99 ? -3.558 0.212 -4.223 1.00 91.88 99 LEU A C 1
ATOM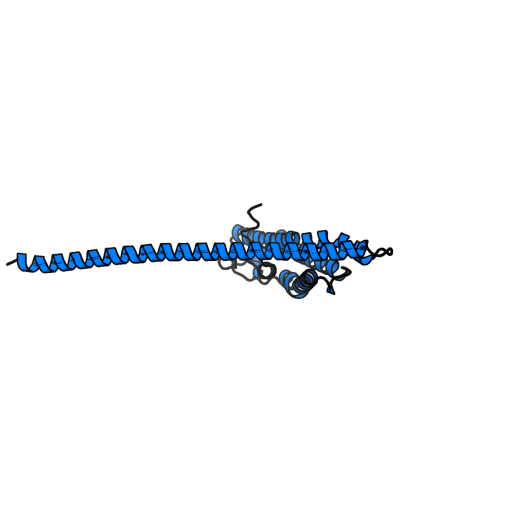 766 O O . LEU A 1 99 ? -4.398 -0.189 -3.412 1.00 91.88 99 LEU A O 1
ATOM 770 N N . PRO A 1 100 ? -2.871 1.354 -4.016 1.00 90.81 100 PRO A N 1
ATOM 771 C CA . PRO A 1 100 ? -3.143 2.218 -2.873 1.00 90.81 100 PRO A CA 1
ATOM 772 C C . PRO A 1 100 ? -4.608 2.645 -2.738 1.00 90.81 100 PRO A C 1
ATOM 774 O O . PRO A 1 100 ? -5.180 2.563 -1.648 1.00 90.81 100 PRO A O 1
ATOM 777 N N . ASP A 1 101 ? -5.234 3.057 -3.840 1.00 91.12 101 ASP A N 1
ATOM 778 C CA . ASP A 1 101 ? -6.626 3.503 -3.851 1.00 91.12 101 ASP A CA 1
ATOM 779 C C . ASP A 1 101 ? -7.574 2.357 -3.476 1.00 91.12 101 ASP A C 1
ATOM 781 O O . ASP A 1 101 ? -8.500 2.555 -2.684 1.00 91.12 101 ASP A O 1
ATOM 785 N N . ALA A 1 102 ? -7.317 1.141 -3.968 1.00 93.38 102 ALA A N 1
ATOM 786 C CA . ALA A 1 102 ? -8.091 -0.045 -3.610 1.00 93.38 102 ALA A CA 1
ATOM 787 C C . ALA A 1 102 ? -7.985 -0.373 -2.110 1.00 93.38 102 ALA A C 1
ATOM 789 O O . ALA A 1 102 ? -9.006 -0.616 -1.461 1.00 93.38 102 ALA A O 1
ATOM 790 N N . VAL A 1 103 ? -6.777 -0.322 -1.537 1.00 94.12 103 VAL A N 1
ATOM 791 C CA . VAL A 1 103 ? -6.543 -0.565 -0.101 1.00 94.12 103 VAL A CA 1
ATOM 792 C C . VAL A 1 103 ? -7.286 0.459 0.758 1.00 94.12 103 VAL A C 1
ATOM 794 O O . VAL A 1 103 ? -7.960 0.097 1.723 1.00 94.12 103 VAL A O 1
ATOM 797 N N . VAL A 1 104 ? -7.219 1.738 0.391 1.00 91.50 104 VAL A N 1
ATOM 798 C CA . VAL A 1 104 ? -7.900 2.821 1.117 1.00 91.50 104 VAL A CA 1
ATOM 799 C C . VAL A 1 104 ? -9.407 2.695 1.014 1.00 91.50 104 VAL A C 1
ATOM 801 O O . VAL A 1 104 ? -10.116 2.917 1.996 1.00 91.50 104 VAL A O 1
ATOM 804 N N . HIS A 1 105 ? -9.909 2.352 -0.168 1.00 91.19 105 HIS A N 1
ATOM 805 C CA . HIS A 1 105 ? -11.331 2.156 -0.375 1.00 91.19 105 HIS A CA 1
ATOM 806 C C . HIS A 1 105 ? -11.863 0.998 0.479 1.00 91.19 105 HIS A C 1
ATOM 808 O O . HIS A 1 105 ? -12.858 1.181 1.180 1.00 91.19 105 HIS A O 1
ATOM 814 N N . CYS A 1 106 ? -11.151 -0.133 0.501 1.00 93.50 106 CYS A N 1
ATOM 815 C CA . CYS A 1 106 ? -11.448 -1.284 1.355 1.00 93.50 106 CYS A CA 1
ATOM 816 C C . CYS A 1 106 ? -11.502 -0.893 2.842 1.00 93.50 106 CYS A C 1
ATOM 818 O O . CYS A 1 106 ? -12.514 -1.113 3.508 1.00 93.50 106 CYS A O 1
ATOM 820 N N . LEU A 1 107 ? -10.456 -0.226 3.343 1.00 91.69 107 LEU A N 1
ATOM 821 C CA . LEU A 1 107 ? -10.377 0.249 4.727 1.00 91.69 107 LEU A CA 1
ATOM 822 C C . LEU A 1 107 ? -11.556 1.162 5.098 1.00 91.69 107 LEU A C 1
ATOM 824 O O . LEU A 1 107 ? -12.222 0.949 6.111 1.00 91.69 107 LEU A O 1
ATOM 828 N N . ARG A 1 108 ? -11.831 2.174 4.266 1.00 90.00 108 ARG A N 1
ATOM 829 C CA . ARG A 1 108 ? -12.902 3.144 4.521 1.00 90.00 108 ARG A CA 1
ATOM 830 C C . ARG A 1 108 ? -14.275 2.491 4.521 1.00 90.00 108 ARG A C 1
ATOM 832 O O . ARG A 1 108 ? -15.107 2.883 5.336 1.00 90.00 108 ARG A O 1
ATOM 839 N N . LEU A 1 109 ? -14.535 1.554 3.606 1.00 91.12 109 LEU A N 1
ATOM 840 C CA . LEU A 1 109 ? -15.839 0.902 3.561 1.00 91.12 109 LEU A CA 1
ATOM 841 C C . LEU A 1 109 ? -16.041 0.022 4.793 1.00 91.12 109 LEU A C 1
ATOM 843 O O . LEU A 1 109 ? -17.072 0.158 5.436 1.00 91.12 109 LEU A O 1
ATOM 847 N N . HIS A 1 110 ? -15.043 -0.769 5.197 1.00 91.69 110 HIS A N 1
ATOM 848 C CA . HIS A 1 110 ? -15.126 -1.561 6.428 1.00 91.69 110 HIS A CA 1
ATOM 849 C C . HIS A 1 110 ? -15.460 -0.702 7.655 1.00 91.69 110 HIS A C 1
ATOM 851 O O . HIS A 1 110 ? -16.376 -1.035 8.402 1.00 91.69 110 HIS A O 1
ATOM 857 N N . GLN A 1 111 ? -14.766 0.426 7.842 1.00 90.56 111 GLN A N 1
ATOM 858 C CA . GLN A 1 111 ? -15.032 1.337 8.961 1.00 90.56 111 GLN A CA 1
ATOM 859 C C . GLN A 1 111 ? -16.433 1.956 8.893 1.00 90.56 111 GLN A C 1
ATOM 861 O O . GLN A 1 111 ? -17.132 2.014 9.903 1.00 90.56 111 GLN A O 1
ATOM 866 N N . LYS A 1 112 ? -16.856 2.415 7.708 1.00 91.19 112 LYS A N 1
ATOM 867 C CA . LYS A 1 112 ? -18.181 3.020 7.517 1.00 91.19 112 LYS A CA 1
ATOM 868 C C . LYS A 1 112 ? -19.304 2.015 7.734 1.00 91.19 112 LYS A C 1
ATOM 870 O O . LYS A 1 112 ? -20.251 2.343 8.436 1.00 91.19 112 LYS A O 1
ATOM 875 N N . SER A 1 113 ? -19.192 0.819 7.163 1.00 92.69 113 SER A N 1
ATOM 876 C CA . SER A 1 113 ? -20.190 -0.238 7.313 1.00 92.69 113 SER A CA 1
ATOM 877 C C . SER A 1 113 ? -20.296 -0.681 8.767 1.00 92.69 113 SER A C 1
ATOM 879 O O . SER A 1 113 ? -21.400 -0.713 9.300 1.00 92.69 113 SER A O 1
ATOM 881 N N . ALA A 1 114 ? -19.163 -0.913 9.442 1.00 92.50 114 ALA A N 1
ATOM 882 C CA . ALA A 1 114 ? -19.147 -1.253 10.863 1.00 92.50 114 ALA A CA 1
ATOM 883 C C . ALA A 1 114 ? -19.800 -0.151 11.714 1.00 92.50 114 ALA A C 1
ATOM 885 O O . ALA A 1 114 ? -20.636 -0.442 12.565 1.00 92.50 114 ALA A O 1
ATOM 886 N N . GLY A 1 115 ? -19.483 1.120 11.446 1.00 92.56 115 GLY A N 1
ATOM 887 C CA . GLY A 1 115 ? -20.087 2.251 12.152 1.00 92.56 115 GLY A CA 1
ATOM 888 C C . GLY A 1 115 ? -21.583 2.410 11.889 1.00 92.56 115 GLY A C 1
ATOM 889 O O . GLY A 1 115 ? -22.333 2.699 12.816 1.00 92.56 115 GLY A O 1
ATOM 890 N N . ALA A 1 116 ? -22.032 2.187 10.653 1.00 93.56 116 ALA A N 1
ATOM 891 C CA . ALA A 1 116 ? -23.433 2.335 10.266 1.00 93.56 116 ALA A CA 1
ATOM 892 C C . ALA A 1 116 ? -24.347 1.302 10.940 1.00 93.56 116 ALA A C 1
ATOM 894 O O . ALA A 1 116 ? -25.471 1.635 11.304 1.00 93.56 116 ALA A O 1
ATOM 895 N N . VAL A 1 117 ? -23.863 0.071 11.131 1.00 93.75 117 VAL A N 1
ATOM 896 C CA . VAL A 1 11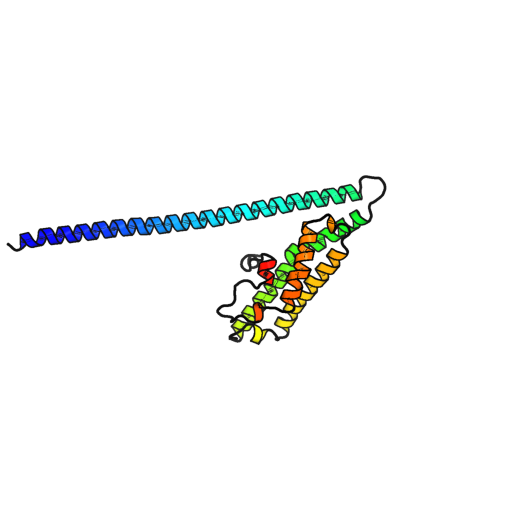7 ? -24.629 -0.995 11.799 1.00 93.75 117 VAL A CA 1
ATOM 897 C C . VAL A 1 117 ? -24.394 -1.047 13.312 1.00 93.75 117 VAL A C 1
ATOM 899 O O . VAL A 1 117 ? -24.977 -1.884 13.993 1.00 93.75 117 VAL A O 1
ATOM 902 N N . GLY A 1 118 ? -23.537 -0.172 13.849 1.00 93.50 118 GLY A N 1
ATOM 903 C CA . GLY A 1 118 ? -23.175 -0.173 15.267 1.00 93.50 118 GLY A CA 1
ATOM 904 C C . GLY A 1 118 ? -22.363 -1.400 15.698 1.00 93.50 118 GLY A C 1
ATOM 905 O O . GLY A 1 118 ? -22.433 -1.792 16.862 1.00 93.50 118 GLY A O 1
ATOM 906 N N . ALA A 1 119 ? -21.608 -2.008 14.778 1.00 95.19 119 ALA A N 1
ATOM 907 C CA . ALA A 1 119 ? -20.768 -3.165 15.067 1.00 95.19 119 ALA A CA 1
ATOM 908 C C . ALA A 1 119 ? -19.671 -2.810 16.073 1.00 95.19 119 ALA A C 1
ATOM 910 O O . ALA A 1 119 ? -19.041 -1.747 15.999 1.00 95.19 119 ALA A O 1
ATOM 911 N N . ARG A 1 120 ? -19.392 -3.731 16.997 1.00 95.06 120 ARG A N 1
ATOM 912 C CA . ARG A 1 120 ? -18.322 -3.538 17.982 1.00 95.06 120 ARG A CA 1
ATOM 913 C C . ARG A 1 120 ? -16.954 -3.826 17.370 1.00 95.06 120 ARG A C 1
ATOM 915 O O . ARG A 1 120 ? -15.987 -3.131 17.686 1.00 95.06 120 ARG A O 1
ATOM 922 N N . TYR A 1 121 ? -16.873 -4.822 16.497 1.00 94.81 121 TYR A N 1
ATOM 923 C CA . TYR A 1 121 ? -15.667 -5.254 15.802 1.00 94.81 121 TYR A CA 1
ATOM 924 C C . TYR A 1 121 ? -15.832 -5.196 14.284 1.00 94.81 121 TYR A C 1
ATOM 926 O O . TYR A 1 121 ? -16.917 -5.394 13.744 1.00 94.81 121 TYR A O 1
ATOM 934 N N . ILE A 1 122 ? -14.722 -4.978 13.573 1.00 94.44 122 ILE A N 1
ATOM 935 C CA . ILE A 1 122 ? -14.729 -4.898 12.104 1.00 94.44 122 ILE A CA 1
ATOM 936 C C . ILE A 1 122 ? -15.141 -6.234 11.461 1.00 94.44 122 ILE A C 1
ATOM 938 O O . ILE A 1 122 ? -15.792 -6.229 10.415 1.00 94.44 122 ILE A O 1
ATOM 942 N N . PHE A 1 123 ? -14.795 -7.380 12.063 1.00 94.75 123 PHE A N 1
ATOM 943 C CA . PHE A 1 123 ? -15.138 -8.696 11.509 1.00 94.75 123 PHE A CA 1
ATOM 944 C C . PHE A 1 123 ? -16.650 -8.933 11.383 1.00 94.75 123 PHE A C 1
ATOM 946 O O . PHE A 1 123 ? -17.055 -9.715 10.526 1.00 94.75 123 PHE A O 1
ATOM 953 N N . GLU A 1 124 ? -17.475 -8.258 12.189 1.00 94.81 124 GLU A N 1
ATOM 954 C CA . GLU A 1 124 ? -18.935 -8.434 12.201 1.00 94.81 124 GLU A CA 1
ATOM 955 C C . GLU A 1 124 ? -19.576 -8.050 10.862 1.00 94.81 124 GLU A C 1
ATOM 957 O O . GLU A 1 124 ? -20.561 -8.654 10.462 1.00 94.81 124 GLU A O 1
ATOM 962 N N . VAL A 1 125 ? -18.975 -7.106 10.130 1.00 94.06 125 VAL A N 1
ATOM 963 C CA . VAL A 1 125 ? -19.411 -6.701 8.779 1.00 94.06 125 VAL A CA 1
ATOM 964 C C . VAL A 1 125 ? -18.504 -7.248 7.677 1.00 94.06 125 VAL A C 1
ATOM 966 O O . VAL A 1 125 ? -18.689 -6.960 6.498 1.00 94.06 125 VAL A O 1
ATOM 969 N N . ALA A 1 126 ? -17.460 -8.004 8.024 1.00 88.69 126 ALA A N 1
ATOM 970 C CA . ALA A 1 126 ? -16.387 -8.316 7.082 1.00 88.69 126 ALA A CA 1
ATOM 971 C C . ALA A 1 126 ? -16.737 -9.372 6.029 1.00 88.69 126 ALA A C 1
ATOM 973 O O . ALA A 1 126 ? -15.971 -9.543 5.070 1.00 88.69 126 ALA A O 1
ATOM 974 N N . TYR A 1 127 ? -17.851 -10.070 6.240 1.00 88.50 127 TYR A N 1
ATOM 975 C CA . TYR A 1 127 ? -18.427 -11.056 5.331 1.00 88.50 127 TYR A CA 1
ATOM 976 C C . TYR A 1 127 ? -19.638 -10.523 4.568 1.00 88.50 127 TYR A C 1
ATOM 978 O O . TYR A 1 127 ? -20.160 -11.242 3.720 1.00 88.50 127 TYR A O 1
ATOM 986 N N . GLU A 1 128 ? -20.044 -9.271 4.813 1.00 93.00 128 GLU A N 1
ATOM 987 C CA . GLU A 1 128 ? -20.987 -8.606 3.921 1.00 93.00 128 GLU A CA 1
ATOM 988 C C . GLU A 1 128 ? -20.401 -8.601 2.501 1.00 93.00 128 GLU A C 1
ATOM 990 O O . GLU A 1 128 ? -19.194 -8.339 2.349 1.00 93.00 128 GLU A O 1
ATOM 995 N N . PRO A 1 129 ? -21.198 -8.915 1.465 1.00 92.62 129 PRO A N 1
ATOM 996 C CA . PRO A 1 129 ? -20.698 -9.141 0.111 1.00 92.62 129 PRO A CA 1
ATOM 997 C C . PRO A 1 129 ? -19.805 -8.012 -0.413 1.00 92.62 129 PRO A C 1
ATOM 999 O O . PRO A 1 129 ? -18.770 -8.269 -1.029 1.00 92.62 129 PRO A O 1
ATOM 1002 N N . GLU A 1 130 ? -20.152 -6.759 -0.122 1.00 91.19 130 GLU A N 1
ATOM 1003 C CA . GLU A 1 130 ? -19.406 -5.575 -0.540 1.00 91.19 130 GLU A CA 1
ATOM 1004 C C . GLU A 1 130 ? -18.044 -5.495 0.160 1.00 91.19 130 GLU A C 1
ATOM 1006 O O . GLU A 1 130 ? -17.023 -5.237 -0.478 1.00 91.19 130 GLU A O 1
ATOM 1011 N N . CYS A 1 131 ? -18.006 -5.755 1.468 1.00 92.38 131 CYS A N 1
ATOM 1012 C CA . CYS A 1 131 ? -16.779 -5.734 2.264 1.00 92.38 131 CYS A CA 1
ATOM 1013 C C . CYS A 1 131 ? -15.841 -6.886 1.882 1.00 92.38 131 CYS A C 1
ATOM 1015 O O . CYS A 1 131 ? -14.635 -6.689 1.702 1.00 92.38 131 CYS A O 1
ATOM 1017 N N . TYR A 1 132 ? -16.392 -8.088 1.712 1.00 92.50 132 TYR A N 1
ATOM 1018 C CA . TYR A 1 132 ? -15.644 -9.251 1.249 1.00 92.50 132 TYR A CA 1
ATOM 1019 C C . TYR A 1 132 ? -15.090 -9.033 -0.165 1.00 92.50 132 TYR A C 1
ATOM 1021 O O . TYR A 1 132 ? -13.896 -9.236 -0.400 1.00 92.50 132 TYR A O 1
ATOM 1029 N N . GLY A 1 133 ? -15.931 -8.557 -1.087 1.00 93.69 133 GLY A N 1
ATOM 1030 C CA . GLY A 1 133 ? -15.560 -8.295 -2.475 1.00 93.69 133 GLY A CA 1
ATOM 1031 C C . GLY A 1 133 ? -14.456 -7.248 -2.606 1.00 93.69 133 GLY A C 1
ATOM 1032 O O . GLY A 1 133 ? -13.524 -7.432 -3.386 1.00 93.69 133 GLY A O 1
ATOM 1033 N N . LEU A 1 134 ? -14.480 -6.181 -1.800 1.00 92.50 134 LEU A N 1
ATOM 1034 C CA . LEU A 1 134 ? -13.394 -5.197 -1.791 1.00 92.50 134 LEU A CA 1
ATOM 1035 C C . LEU A 1 134 ? -12.065 -5.785 -1.327 1.00 92.50 134 LEU A C 1
ATOM 1037 O O . LEU A 1 134 ? -11.024 -5.470 -1.905 1.00 92.50 134 LEU A O 1
ATOM 1041 N N . ARG A 1 135 ? -12.083 -6.639 -0.302 1.00 94.38 135 ARG A N 1
ATOM 1042 C CA . ARG A 1 135 ? -10.869 -7.313 0.163 1.00 94.38 135 ARG A CA 1
ATOM 1043 C C . ARG A 1 135 ? -10.311 -8.241 -0.912 1.00 94.38 135 ARG A C 1
ATOM 1045 O O . ARG A 1 135 ? -9.116 -8.168 -1.188 1.00 94.38 135 ARG A O 1
ATOM 1052 N N . GLN A 1 136 ? -11.167 -9.036 -1.556 1.00 94.75 136 GLN A N 1
ATOM 1053 C CA . GLN A 1 136 ? -10.758 -9.885 -2.679 1.00 94.75 136 GLN A CA 1
ATOM 1054 C C . GLN A 1 136 ? -10.180 -9.066 -3.828 1.00 94.75 136 GLN A C 1
ATOM 1056 O O . GLN A 1 136 ? -9.103 -9.380 -4.319 1.00 94.75 136 GLN A O 1
ATOM 1061 N N . ARG A 1 137 ? -10.796 -7.934 -4.172 1.00 94.88 137 ARG A N 1
ATOM 1062 C CA . ARG A 1 137 ? -10.281 -7.044 -5.216 1.00 94.88 137 ARG A CA 1
ATOM 1063 C C . ARG A 1 137 ? -8.863 -6.542 -4.929 1.00 94.88 137 ARG A C 1
ATOM 1065 O O . ARG A 1 137 ? -8.066 -6.421 -5.853 1.00 94.88 137 ARG A O 1
ATOM 1072 N N . VAL A 1 138 ? -8.530 -6.232 -3.672 1.00 95.38 138 VAL A N 1
ATOM 1073 C CA . VAL A 1 138 ? -7.158 -5.842 -3.297 1.00 95.38 138 VAL A CA 1
ATOM 1074 C C . VAL A 1 138 ? -6.186 -7.010 -3.489 1.00 95.38 138 VAL A C 1
ATOM 1076 O O . VAL A 1 138 ? -5.097 -6.807 -4.026 1.00 95.38 138 VAL A O 1
ATOM 1079 N N . VAL A 1 139 ? -6.582 -8.221 -3.085 1.00 95.81 139 VAL A N 1
ATOM 1080 C CA . VAL A 1 139 ? -5.787 -9.448 -3.261 1.00 95.81 139 VAL A CA 1
ATOM 1081 C C . VAL A 1 139 ? -5.546 -9.731 -4.744 1.00 95.81 139 VAL A C 1
ATOM 1083 O O . VAL A 1 139 ? -4.400 -9.898 -5.153 1.00 95.81 139 VAL A O 1
ATOM 1086 N N . GLU A 1 140 ? -6.599 -9.714 -5.558 1.00 94.25 140 GLU A N 1
ATOM 1087 C CA . GLU A 1 140 ? -6.542 -9.933 -7.005 1.00 94.25 140 GLU A CA 1
ATOM 1088 C C . GLU A 1 140 ? -5.659 -8.899 -7.702 1.00 94.25 140 GLU A C 1
ATOM 1090 O O . GLU A 1 140 ? -4.827 -9.251 -8.537 1.00 94.25 140 GLU A O 1
ATOM 1095 N N . LEU A 1 141 ? -5.792 -7.622 -7.334 1.00 93.81 141 LEU A N 1
ATOM 1096 C CA . LEU A 1 141 ? -4.977 -6.555 -7.901 1.00 93.81 141 LEU A CA 1
ATOM 1097 C C . LEU A 1 141 ? -3.499 -6.721 -7.534 1.00 93.81 141 LEU A C 1
ATOM 1099 O O . LEU A 1 141 ? -2.636 -6.540 -8.391 1.00 93.81 141 LEU A O 1
ATOM 1103 N N . GLY A 1 142 ? -3.208 -7.092 -6.284 1.00 94.25 142 GLY A N 1
ATOM 1104 C CA . GLY A 1 142 ? -1.855 -7.409 -5.832 1.00 94.25 142 GLY A CA 1
ATOM 1105 C C . GLY A 1 142 ? -1.261 -8.602 -6.582 1.00 94.25 142 GLY A C 1
ATOM 1106 O O . GLY A 1 142 ? -0.139 -8.513 -7.075 1.00 94.25 142 GLY A O 1
ATOM 1107 N N . ALA A 1 143 ? -2.027 -9.681 -6.749 1.00 91.44 143 ALA A N 1
ATOM 1108 C CA . ALA A 1 143 ? -1.599 -10.873 -7.479 1.00 91.44 143 ALA A CA 1
ATOM 1109 C C . ALA A 1 143 ? -1.370 -10.591 -8.975 1.00 91.44 143 ALA A C 1
ATOM 1111 O O . ALA A 1 143 ? -0.364 -11.015 -9.545 1.00 91.44 143 ALA A O 1
ATOM 1112 N N . ALA A 1 144 ? -2.255 -9.820 -9.611 1.00 90.81 144 ALA A N 1
ATOM 1113 C CA . ALA A 1 144 ? -2.081 -9.390 -10.996 1.00 90.81 144 ALA A CA 1
ATOM 1114 C C . ALA A 1 144 ? -0.823 -8.523 -11.158 1.00 90.81 144 ALA A C 1
ATOM 1116 O O . ALA A 1 144 ? -0.053 -8.718 -12.098 1.00 90.81 144 ALA A O 1
ATOM 1117 N N . ALA A 1 145 ? -0.582 -7.606 -10.217 1.00 92.25 145 ALA A N 1
ATOM 1118 C CA . ALA A 1 145 ? 0.605 -6.760 -10.196 1.00 92.25 145 ALA A CA 1
ATOM 1119 C C . ALA A 1 145 ? 1.899 -7.577 -10.060 1.00 92.25 145 ALA A C 1
ATOM 1121 O O . ALA A 1 145 ? 2.857 -7.322 -10.790 1.00 92.25 145 ALA A O 1
ATOM 1122 N N . MET A 1 146 ? 1.908 -8.595 -9.193 1.00 92.31 146 MET A N 1
ATOM 1123 C CA . MET A 1 146 ? 3.019 -9.546 -9.085 1.00 92.31 146 MET A CA 1
ATOM 1124 C C . MET A 1 146 ? 3.276 -10.257 -10.415 1.00 92.31 146 MET A C 1
ATOM 1126 O O . MET A 1 146 ? 4.394 -10.215 -10.915 1.00 92.31 146 MET A O 1
ATOM 1130 N N . GLY A 1 147 ? 2.241 -10.828 -11.039 1.00 90.19 147 GLY A N 1
ATOM 1131 C CA . GLY A 1 147 ? 2.392 -11.540 -12.311 1.00 90.19 147 GLY A CA 1
ATOM 1132 C C . GLY A 1 147 ? 2.805 -10.643 -13.487 1.00 90.19 147 GLY A C 1
ATOM 1133 O O . GLY A 1 147 ? 3.332 -11.130 -14.488 1.00 90.19 147 GLY A O 1
ATOM 1134 N N . MET A 1 148 ? 2.563 -9.331 -13.415 1.00 90.31 148 MET A N 1
ATOM 1135 C CA . MET A 1 148 ? 3.129 -8.375 -14.373 1.00 90.31 148 MET A CA 1
ATOM 1136 C C . MET A 1 148 ? 4.612 -8.111 -14.095 1.00 90.31 148 MET A C 1
ATOM 1138 O O . MET A 1 148 ? 5.400 -8.108 -15.033 1.00 90.31 148 MET A O 1
ATOM 1142 N N . LEU A 1 149 ? 4.998 -7.930 -12.828 1.00 91.75 149 LEU A N 1
ATOM 1143 C CA . LEU A 1 149 ? 6.395 -7.722 -12.437 1.00 91.75 149 LEU A CA 1
ATOM 1144 C C . LEU A 1 149 ? 7.277 -8.933 -12.749 1.00 91.75 149 LEU A C 1
ATOM 1146 O O . LEU A 1 149 ? 8.364 -8.763 -13.281 1.00 91.75 149 LEU A O 1
ATOM 1150 N N . GLU A 1 150 ? 6.804 -10.151 -12.490 1.00 88.00 150 GLU A N 1
ATOM 1151 C CA . GLU A 1 150 ? 7.550 -11.389 -12.769 1.00 88.00 150 GLU A CA 1
ATOM 1152 C C . GLU A 1 150 ? 7.847 -11.595 -14.263 1.00 88.00 150 GLU A C 1
ATOM 1154 O O . GLU A 1 150 ? 8.787 -12.302 -14.613 1.00 88.00 150 GLU A O 1
ATOM 1159 N N . ARG A 1 151 ? 7.061 -10.969 -15.149 1.00 88.44 151 ARG A N 1
ATOM 1160 C CA . ARG A 1 151 ? 7.256 -10.997 -16.608 1.00 88.44 151 ARG A CA 1
ATOM 1161 C C . ARG A 1 151 ? 7.983 -9.763 -17.144 1.00 88.44 151 ARG A C 1
ATOM 1163 O O . ARG A 1 151 ? 8.159 -9.655 -18.356 1.00 88.44 151 ARG A O 1
ATOM 1170 N N . TYR A 1 152 ? 8.369 -8.830 -16.277 1.00 87.75 152 TYR A N 1
ATOM 1171 C CA . TYR A 1 152 ? 9.052 -7.612 -16.686 1.00 87.75 152 TYR A CA 1
ATOM 1172 C C . TYR A 1 152 ? 10.532 -7.919 -17.014 1.00 87.75 152 TYR A C 1
ATOM 1174 O O . TYR A 1 152 ? 11.244 -8.414 -16.138 1.00 87.75 152 TYR A O 1
ATOM 1182 N N . PRO A 1 153 ? 11.024 -7.620 -18.237 1.00 83.19 153 PRO A N 1
ATOM 1183 C CA . PRO A 1 153 ? 12.325 -8.113 -18.712 1.00 83.19 153 PRO A CA 1
ATOM 1184 C C . PRO A 1 153 ? 13.551 -7.637 -17.921 1.00 83.19 153 PRO A C 1
ATOM 1186 O O . PRO A 1 153 ? 14.548 -8.346 -17.879 1.00 83.19 153 PRO A O 1
ATOM 1189 N N . TYR A 1 154 ? 13.471 -6.470 -17.268 1.00 83.31 154 TYR A N 1
ATOM 1190 C CA . TYR A 1 154 ? 14.582 -5.882 -16.498 1.00 83.31 154 TYR A CA 1
ATOM 1191 C C . TYR A 1 154 ? 14.258 -5.736 -15.014 1.00 83.31 154 TYR A C 1
ATOM 1193 O O . TYR A 1 154 ? 14.577 -4.727 -14.379 1.00 83.31 154 TYR A O 1
ATOM 1201 N N . LEU A 1 155 ? 13.507 -6.690 -14.465 1.00 84.31 155 LEU A N 1
ATOM 1202 C CA . LEU A 1 155 ? 13.065 -6.619 -13.074 1.00 84.31 155 LEU A CA 1
ATOM 1203 C C . LEU A 1 155 ? 14.254 -6.554 -12.110 1.00 84.31 155 LEU A C 1
ATOM 1205 O O . LEU A 1 155 ? 14.177 -5.865 -11.100 1.00 84.31 155 LEU A O 1
ATOM 1209 N N . VAL A 1 156 ? 15.343 -7.260 -12.420 1.00 83.38 156 VAL A N 1
ATOM 1210 C CA . VAL A 1 156 ? 16.539 -7.338 -11.569 1.00 83.38 156 VAL A CA 1
ATOM 1211 C C . VAL A 1 156 ? 17.306 -6.014 -11.554 1.00 83.38 156 VAL A C 1
ATOM 1213 O O . VAL A 1 156 ? 17.894 -5.654 -10.538 1.00 83.38 156 VAL A O 1
ATOM 1216 N N . GLU A 1 157 ? 17.279 -5.275 -12.658 1.00 82.38 157 GLU A N 1
ATOM 1217 C CA . GLU A 1 157 ? 17.971 -4.002 -12.839 1.00 82.38 157 GLU A CA 1
ATOM 1218 C C . GLU A 1 157 ? 17.167 -2.800 -12.326 1.00 82.38 157 GLU A C 1
ATOM 1220 O O . GLU A 1 157 ? 17.745 -1.738 -12.086 1.00 82.38 157 GLU A O 1
ATOM 1225 N N . ASP A 1 158 ? 15.848 -2.939 -12.171 1.00 82.31 158 ASP A N 1
ATOM 1226 C CA . ASP A 1 158 ? 14.971 -1.908 -11.613 1.00 82.31 158 ASP A CA 1
ATOM 1227 C C . ASP A 1 158 ? 14.678 -2.198 -10.130 1.00 82.31 158 ASP A C 1
ATOM 1229 O O . ASP A 1 158 ? 13.707 -2.866 -9.768 1.00 82.31 158 ASP A O 1
ATOM 1233 N N . GLU A 1 159 ? 15.547 -1.676 -9.258 1.00 84.25 159 GLU A N 1
ATOM 1234 C CA . GLU A 1 159 ? 15.478 -1.866 -7.801 1.00 84.25 159 GLU A CA 1
ATOM 1235 C C . GLU A 1 159 ? 14.123 -1.452 -7.199 1.00 84.25 159 GLU A C 1
ATOM 1237 O O . GLU A 1 159 ? 13.643 -2.100 -6.266 1.00 84.25 159 GLU A O 1
ATOM 1242 N N . ASP A 1 160 ? 13.477 -0.414 -7.745 1.00 84.81 160 ASP A N 1
ATOM 1243 C CA . ASP A 1 160 ? 12.159 0.040 -7.288 1.00 84.81 160 ASP A CA 1
ATOM 1244 C C . ASP A 1 160 ? 11.091 -1.025 -7.598 1.00 84.81 160 ASP A C 1
ATOM 1246 O O . ASP A 1 160 ? 10.274 -1.367 -6.737 1.00 84.81 160 ASP A O 1
ATOM 1250 N N . LEU A 1 161 ? 11.097 -1.578 -8.817 1.00 86.94 161 LEU A N 1
ATOM 1251 C CA . LEU A 1 161 ? 10.166 -2.637 -9.222 1.00 86.94 161 LEU A CA 1
ATOM 1252 C C . LEU A 1 161 ? 10.417 -3.944 -8.462 1.00 86.94 161 LEU A C 1
ATOM 1254 O O . LEU A 1 161 ? 9.459 -4.605 -8.052 1.00 86.94 161 LEU A O 1
ATOM 1258 N N . MET A 1 162 ? 11.681 -4.285 -8.208 1.00 88.69 162 MET A N 1
ATOM 1259 C CA . MET A 1 162 ? 12.045 -5.431 -7.375 1.00 88.69 162 MET A CA 1
ATOM 1260 C C . MET A 1 162 ? 11.542 -5.259 -5.936 1.00 88.69 162 MET A C 1
ATOM 1262 O O . MET A 1 162 ? 10.941 -6.177 -5.371 1.00 88.69 162 MET A O 1
ATOM 1266 N N . ALA A 1 163 ? 11.720 -4.073 -5.346 1.00 88.69 163 ALA A N 1
ATOM 1267 C CA . ALA A 1 163 ? 11.204 -3.768 -4.016 1.00 88.69 163 ALA A CA 1
ATOM 1268 C C . ALA A 1 163 ? 9.673 -3.893 -3.961 1.00 88.69 163 ALA A C 1
ATOM 1270 O O . ALA A 1 163 ? 9.139 -4.470 -3.010 1.00 88.69 163 ALA A O 1
ATOM 1271 N N . TYR A 1 164 ? 8.959 -3.424 -4.992 1.00 90.88 164 TYR A N 1
ATOM 1272 C CA . TYR A 1 164 ? 7.512 -3.619 -5.085 1.00 90.88 164 TYR A CA 1
ATOM 1273 C C . TYR A 1 164 ? 7.130 -5.099 -5.156 1.00 90.88 164 TYR A C 1
ATOM 1275 O O . TYR A 1 164 ? 6.222 -5.507 -4.432 1.00 90.88 164 TYR A O 1
ATOM 1283 N N . LEU A 1 165 ? 7.824 -5.916 -5.956 1.00 93.19 165 LEU A N 1
ATOM 1284 C CA . LEU A 1 165 ? 7.543 -7.353 -6.039 1.00 93.19 165 LEU A CA 1
ATOM 1285 C C . LEU A 1 165 ? 7.681 -8.032 -4.672 1.00 93.19 165 LEU A C 1
ATOM 1287 O O . LEU A 1 165 ? 6.799 -8.793 -4.270 1.00 93.19 165 LEU A O 1
ATOM 1291 N N . ILE A 1 166 ? 8.767 -7.739 -3.951 1.00 91.38 166 ILE A N 1
ATOM 1292 C CA . ILE A 1 166 ? 9.018 -8.299 -2.618 1.00 91.38 166 ILE A CA 1
ATOM 1293 C C . ILE A 1 166 ? 7.868 -7.931 -1.680 1.00 91.38 166 ILE A C 1
ATOM 1295 O O . ILE A 1 166 ? 7.247 -8.822 -1.105 1.00 91.38 166 ILE A O 1
ATOM 1299 N N . VAL A 1 167 ? 7.527 -6.642 -1.594 1.00 92.69 167 VAL A N 1
ATOM 1300 C CA . VAL A 1 167 ? 6.451 -6.142 -0.727 1.00 92.69 167 VAL A CA 1
ATOM 1301 C C . VAL A 1 167 ? 5.104 -6.788 -1.058 1.00 92.69 167 VAL A C 1
ATOM 1303 O O . VAL A 1 167 ? 4.353 -7.150 -0.152 1.00 92.69 167 VAL A O 1
ATOM 1306 N N . LEU A 1 168 ? 4.774 -6.968 -2.337 1.00 93.62 168 LEU A N 1
ATOM 1307 C CA . LEU A 1 168 ? 3.529 -7.632 -2.723 1.00 93.62 168 LEU A CA 1
ATOM 1308 C C . LEU A 1 168 ? 3.479 -9.086 -2.256 1.00 93.62 168 LEU A C 1
ATOM 1310 O O . LEU A 1 168 ? 2.468 -9.515 -1.694 1.00 93.62 168 LEU A O 1
ATOM 1314 N N . ARG A 1 169 ? 4.571 -9.821 -2.494 1.00 93.81 169 ARG A N 1
ATOM 1315 C CA . ARG A 1 169 ? 4.670 -11.260 -2.247 1.00 93.81 169 ARG A CA 1
ATOM 1316 C C . ARG A 1 169 ? 4.699 -11.590 -0.762 1.00 93.81 169 ARG A C 1
ATOM 1318 O O . ARG A 1 169 ? 4.104 -12.585 -0.359 1.00 93.81 169 ARG A O 1
ATOM 1325 N N . THR A 1 170 ? 5.421 -10.805 0.033 1.00 93.19 170 THR A N 1
ATOM 1326 C CA . THR A 1 170 ? 5.639 -11.111 1.453 1.00 93.19 170 THR A CA 1
ATOM 1327 C C . THR A 1 170 ? 4.628 -10.432 2.362 1.00 93.19 170 THR A C 1
ATOM 1329 O O . THR A 1 170 ? 4.288 -11.000 3.393 1.00 93.19 170 THR A O 1
ATOM 1332 N N . GLU A 1 171 ? 4.110 -9.264 1.974 1.00 93.50 171 GLU A N 1
ATOM 1333 C CA . GLU A 1 171 ? 3.253 -8.456 2.842 1.00 93.50 171 GLU A CA 1
ATOM 1334 C C . GLU A 1 171 ? 1.844 -8.297 2.269 1.00 93.50 171 GLU A C 1
ATOM 1336 O O . GLU A 1 171 ? 0.883 -8.795 2.843 1.00 93.50 171 GLU A O 1
ATOM 1341 N N . VAL A 1 172 ? 1.678 -7.615 1.131 1.00 94.00 172 VAL A N 1
ATOM 1342 C CA . VAL A 1 172 ? 0.354 -7.108 0.718 1.00 94.00 172 VAL A CA 1
ATOM 1343 C C . VAL A 1 172 ? -0.650 -8.232 0.469 1.00 94.00 172 VAL A C 1
ATOM 1345 O O . VAL A 1 172 ? -1.732 -8.216 1.058 1.00 94.00 172 VAL A O 1
ATOM 1348 N N . VAL A 1 173 ? -0.313 -9.202 -0.385 1.00 94.62 173 VAL A N 1
ATOM 1349 C CA . VAL A 1 173 ? -1.237 -10.287 -0.755 1.00 94.62 173 VAL A CA 1
ATOM 1350 C C . VAL A 1 173 ? -1.536 -11.203 0.440 1.00 94.62 173 VAL A C 1
ATOM 1352 O O . VAL A 1 173 ? -2.723 -11.415 0.724 1.00 94.62 173 VAL A O 1
ATOM 1355 N N . PRO A 1 174 ? -0.535 -11.698 1.199 1.00 95.12 174 PRO A N 1
ATOM 1356 C CA . PRO A 1 174 ? -0.796 -12.503 2.392 1.00 95.12 174 PRO A CA 1
ATOM 1357 C C . PRO A 1 174 ? -1.603 -11.756 3.461 1.00 95.12 174 PRO A C 1
ATOM 1359 O O . PRO A 1 174 ? -2.578 -12.301 3.985 1.00 95.12 174 PRO A O 1
ATOM 1362 N N . VAL A 1 175 ? -1.254 -10.497 3.752 1.00 94.94 175 VAL A N 1
ATOM 1363 C CA . VAL A 1 175 ? -1.940 -9.691 4.773 1.00 94.94 175 VAL A CA 1
ATOM 1364 C C . VAL A 1 175 ? -3.374 -9.407 4.356 1.00 94.94 175 VAL A C 1
ATOM 1366 O O . VAL A 1 175 ? -4.263 -9.526 5.187 1.00 94.94 175 VAL A O 1
ATOM 1369 N N . CYS A 1 176 ? -3.654 -9.072 3.096 1.00 94.69 176 CYS A N 1
ATOM 1370 C CA . CYS A 1 176 ? -5.035 -8.851 2.663 1.00 94.69 176 CYS A CA 1
ATOM 1371 C C . CYS A 1 176 ? -5.865 -10.138 2.651 1.00 94.69 176 CYS 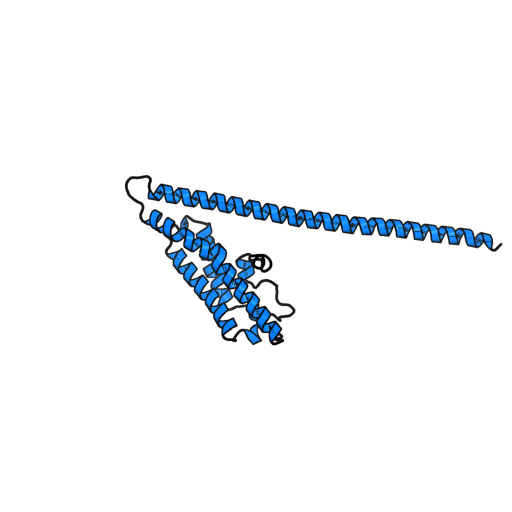A C 1
ATOM 1373 O O . CYS A 1 176 ? -7.047 -10.089 2.996 1.00 94.69 176 CYS A O 1
ATOM 1375 N N . SER A 1 177 ? -5.257 -11.277 2.317 1.00 93.62 177 SER A N 1
ATOM 1376 C CA . SER A 1 177 ? -5.932 -12.581 2.339 1.00 93.62 177 SER A CA 1
ATOM 1377 C C . SER A 1 177 ? -6.340 -12.977 3.762 1.00 93.62 177 SER A C 1
ATOM 1379 O O . SER A 1 177 ? -7.472 -13.404 3.979 1.00 93.62 177 SER A O 1
ATOM 1381 N N . ASN A 1 178 ? -5.464 -12.734 4.742 1.00 92.75 178 ASN A N 1
ATOM 1382 C CA . ASN A 1 178 ? -5.691 -13.001 6.166 1.00 92.75 178 ASN A CA 1
ATOM 1383 C C . ASN A 1 178 ? -5.758 -11.706 6.987 1.00 92.75 178 ASN A C 1
ATOM 1385 O O . ASN A 1 178 ? -5.038 -11.545 7.969 1.00 92.75 178 ASN A O 1
ATOM 1389 N N . CYS A 1 179 ? -6.616 -10.772 6.568 1.00 92.88 179 CYS A N 1
ATOM 1390 C CA . CYS A 1 179 ? -6.645 -9.401 7.082 1.00 92.88 179 CYS A CA 1
ATOM 1391 C C . CYS A 1 179 ? -6.722 -9.318 8.622 1.00 92.88 179 CYS A C 1
ATOM 1393 O O . CYS A 1 179 ? -7.798 -9.514 9.196 1.00 92.88 179 CYS A O 1
ATOM 1395 N N . PRO A 1 180 ? -5.624 -8.940 9.312 1.00 92.44 180 PRO A N 1
ATOM 1396 C CA . PRO A 1 180 ? -5.618 -8.821 10.771 1.00 92.44 180 PRO A CA 1
ATOM 1397 C C . PRO A 1 180 ? -6.438 -7.616 11.245 1.00 92.44 180 PRO A C 1
ATOM 1399 O O . PRO A 1 180 ? -6.874 -7.569 12.392 1.00 92.44 180 PRO A O 1
ATOM 1402 N N . TYR A 1 181 ? -6.700 -6.651 10.354 1.00 91.88 181 TYR A N 1
ATOM 1403 C CA . TYR A 1 181 ? -7.497 -5.463 10.659 1.00 91.88 181 TYR A CA 1
ATOM 1404 C C . TYR A 1 181 ? -8.928 -5.803 11.101 1.00 91.88 181 TYR A C 1
ATOM 1406 O O . TYR A 1 181 ? -9.545 -5.054 11.852 1.00 91.88 181 TYR A O 1
ATOM 1414 N N . LEU A 1 182 ? -9.444 -6.960 10.679 1.00 91.62 182 LEU A N 1
ATOM 1415 C CA . LEU A 1 182 ? -10.790 -7.408 11.030 1.00 91.62 182 LEU A CA 1
ATOM 1416 C C . LEU A 1 182 ? -10.946 -7.691 12.534 1.00 91.62 182 LEU A C 1
ATOM 1418 O O . LEU A 1 182 ? -12.051 -7.597 13.060 1.00 91.62 182 LEU A O 1
ATOM 1422 N N . GLN A 1 183 ? -9.849 -7.996 13.231 1.00 94.00 183 GLN A N 1
ATOM 1423 C CA . GLN A 1 183 ? -9.857 -8.337 14.658 1.00 94.00 183 GLN A CA 1
ATOM 1424 C C . GLN A 1 183 ? -9.951 -7.112 15.578 1.00 94.00 183 GLN A C 1
ATOM 1426 O O . GLN A 1 183 ? -10.134 -7.252 16.787 1.00 94.00 183 GLN A O 1
ATOM 1431 N N . TYR A 1 184 ? -9.825 -5.900 15.034 1.00 93.94 184 TYR A N 1
ATOM 1432 C CA . TYR A 1 184 ? -9.896 -4.688 15.839 1.00 93.94 184 TYR A CA 1
ATOM 1433 C C . TYR A 1 184 ? -11.341 -4.339 16.190 1.00 93.94 184 TYR A C 1
ATOM 1435 O O . TYR A 1 184 ? -12.261 -4.472 15.376 1.00 93.94 184 TYR A O 1
ATOM 1443 N N . ARG A 1 185 ? -11.526 -3.825 17.409 1.00 95.31 185 ARG A N 1
ATOM 1444 C CA . ARG A 1 185 ? -12.745 -3.092 17.749 1.00 95.31 185 ARG A CA 1
ATOM 1445 C C . ARG A 1 185 ? -12.801 -1.805 16.946 1.00 95.31 185 ARG A C 1
ATOM 1447 O O . ARG A 1 185 ? -11.770 -1.156 16.785 1.00 95.31 185 ARG A O 1
ATOM 1454 N N . LEU A 1 186 ? -13.986 -1.416 16.491 1.00 92.44 186 LEU A N 1
ATOM 1455 C CA . LEU A 1 186 ? -14.169 -0.227 15.661 1.00 92.44 186 LEU A CA 1
ATOM 1456 C C . LEU A 1 186 ? -13.697 1.057 16.366 1.00 92.44 186 LEU A C 1
ATOM 1458 O O . LEU A 1 186 ? -13.042 1.888 15.744 1.00 92.44 186 LEU A O 1
ATOM 1462 N N . ASP A 1 187 ? -13.991 1.199 17.659 1.00 91.75 187 ASP A N 1
ATOM 1463 C CA . ASP A 1 187 ? -13.671 2.384 18.468 1.00 91.75 187 ASP A CA 1
ATOM 1464 C C . ASP A 1 187 ? -12.172 2.566 18.740 1.00 91.75 187 ASP A C 1
ATOM 1466 O O . ASP A 1 187 ? -11.711 3.683 18.968 1.00 91.75 187 ASP A O 1
ATOM 1470 N N . THR A 1 188 ? -11.401 1.481 18.688 1.00 93.00 188 THR A N 1
ATOM 1471 C CA . THR A 1 188 ? -9.950 1.493 18.910 1.00 93.00 188 THR A CA 1
ATOM 1472 C C . THR A 1 188 ? -9.153 1.101 17.669 1.00 93.00 188 THR A C 1
ATOM 1474 O O . THR A 1 188 ? -7.940 0.904 17.758 1.00 93.00 188 THR A O 1
ATOM 1477 N N . ALA A 1 189 ? -9.809 0.909 16.524 1.00 88.88 189 ALA A N 1
ATOM 1478 C CA .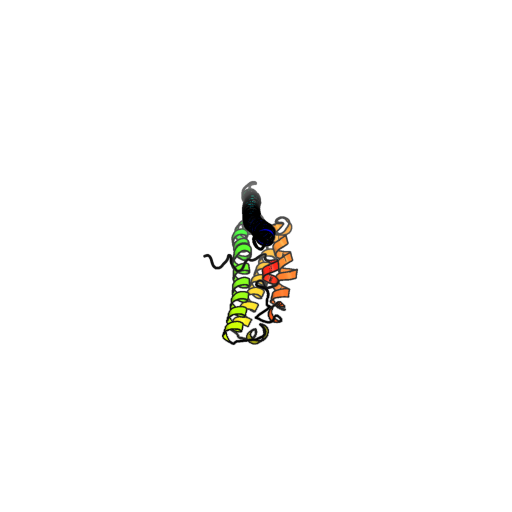 ALA A 1 189 ? -9.140 0.472 15.311 1.00 88.88 189 ALA A CA 1
ATOM 1479 C C . ALA A 1 189 ? -8.167 1.560 14.834 1.00 88.88 189 ALA A C 1
ATOM 1481 O O . ALA A 1 189 ? -8.533 2.740 14.784 1.00 88.88 189 ALA A O 1
ATOM 1482 N N . PRO A 1 190 ? -6.931 1.199 14.442 1.00 87.81 190 PRO A N 1
ATOM 1483 C CA . PRO A 1 190 ? -6.001 2.182 13.919 1.00 87.81 190 PRO A CA 1
ATOM 1484 C C . PRO A 1 190 ? -6.546 2.799 12.627 1.00 87.81 190 PRO A C 1
ATOM 1486 O O . PRO A 1 190 ? -7.267 2.160 11.854 1.00 87.81 190 PRO A O 1
ATOM 1489 N N . LEU A 1 191 ? -6.163 4.053 12.372 1.00 84.62 191 LEU A N 1
ATOM 1490 C CA . LEU A 1 191 ? -6.551 4.779 11.156 1.00 84.62 191 LEU A CA 1
ATOM 1491 C C . LEU A 1 191 ? -5.980 4.151 9.877 1.00 84.62 191 LEU A C 1
ATOM 1493 O O . LEU A 1 191 ? -6.473 4.452 8.795 1.00 84.62 191 LEU A O 1
ATOM 1497 N N . LEU A 1 192 ? -4.951 3.307 10.002 1.00 88.31 192 LEU A N 1
ATOM 1498 C CA . LEU A 1 192 ? -4.345 2.527 8.928 1.00 88.31 192 LEU A CA 1
ATOM 1499 C C . LEU A 1 192 ? -4.484 1.041 9.237 1.00 88.31 192 LEU A C 1
ATOM 1501 O O . LEU A 1 192 ? -4.182 0.612 10.351 1.00 88.31 192 LEU A O 1
ATOM 1505 N N . CYS A 1 193 ? -4.868 0.246 8.240 1.00 91.69 193 CYS A N 1
ATOM 1506 C CA . CYS A 1 193 ? -4.664 -1.196 8.318 1.00 91.69 193 CYS A CA 1
ATOM 1507 C C . CYS A 1 193 ? -3.192 -1.547 8.030 1.00 91.69 193 CYS A C 1
ATOM 1509 O O . CYS A 1 193 ? -2.500 -0.761 7.378 1.00 91.69 193 CYS A O 1
ATOM 1511 N N . PRO A 1 194 ? -2.702 -2.726 8.452 1.00 92.50 194 PRO A N 1
ATOM 1512 C CA . PRO A 1 194 ? -1.305 -3.112 8.235 1.00 92.50 194 PRO A CA 1
ATOM 1513 C C . PRO A 1 194 ? -0.850 -3.025 6.774 1.00 92.50 194 PRO A C 1
ATOM 1515 O O . PRO A 1 194 ? 0.202 -2.454 6.509 1.00 92.50 194 PRO A O 1
ATOM 1518 N N . THR A 1 195 ? -1.678 -3.447 5.811 1.00 93.56 195 THR A N 1
ATOM 1519 C CA . THR A 1 195 ? -1.374 -3.276 4.379 1.00 93.56 195 THR A CA 1
ATOM 1520 C C . THR A 1 195 ? -1.187 -1.807 3.988 1.00 93.56 195 THR A C 1
ATOM 1522 O O . THR A 1 195 ? -0.276 -1.476 3.230 1.00 93.56 195 THR A O 1
ATOM 1525 N N . ALA A 1 196 ? -2.032 -0.906 4.500 1.00 91.06 196 ALA A N 1
ATOM 1526 C CA . ALA A 1 196 ? -1.912 0.524 4.227 1.00 91.06 196 ALA A CA 1
ATOM 1527 C C . ALA A 1 196 ? -0.626 1.109 4.829 1.00 91.06 196 ALA A C 1
ATOM 1529 O O . ALA A 1 196 ? 0.008 1.954 4.197 1.00 91.06 196 ALA A O 1
ATOM 1530 N N . THR A 1 197 ? -0.211 0.628 6.005 1.00 91.50 197 THR A N 1
ATOM 1531 C CA . THR A 1 197 ? 1.075 0.980 6.622 1.00 91.50 197 THR A CA 1
ATOM 1532 C C . THR A 1 197 ? 2.246 0.530 5.753 1.00 91.50 197 THR A C 1
ATOM 1534 O O . THR A 1 197 ? 3.132 1.336 5.472 1.00 91.50 197 THR A O 1
ATOM 1537 N N . THR A 1 198 ? 2.226 -0.711 5.258 1.00 90.88 198 THR A N 1
ATOM 1538 C CA . THR A 1 198 ? 3.262 -1.246 4.359 1.00 90.88 198 THR A CA 1
ATOM 1539 C C . THR A 1 198 ? 3.390 -0.408 3.087 1.00 90.88 198 THR A C 1
ATOM 1541 O O . THR A 1 198 ? 4.494 -0.066 2.666 1.00 90.88 198 THR A O 1
ATOM 1544 N N . LEU A 1 199 ? 2.261 0.001 2.507 1.00 88.00 199 LEU A N 1
ATOM 1545 C CA . LEU A 1 199 ? 2.219 0.862 1.323 1.00 88.00 199 LEU A CA 1
ATOM 1546 C C . LEU A 1 199 ? 2.409 2.359 1.641 1.00 88.00 199 LEU A C 1
ATOM 1548 O O . LEU A 1 199 ? 2.368 3.188 0.731 1.00 88.00 199 LEU A O 1
ATOM 1552 N N . LYS A 1 200 ? 2.628 2.721 2.914 1.00 86.75 200 LYS A N 1
ATOM 1553 C CA . LYS A 1 200 ? 2.820 4.098 3.406 1.00 86.75 200 LYS A CA 1
ATOM 1554 C C . LYS A 1 200 ? 1.714 5.060 2.951 1.00 86.75 200 LYS A C 1
ATOM 1556 O O . LYS A 1 200 ? 1.985 6.182 2.514 1.00 86.75 200 LYS A O 1
ATOM 1561 N N . ILE A 1 201 ? 0.459 4.620 3.031 1.00 82.31 201 ILE A N 1
ATOM 1562 C CA . ILE A 1 201 ? -0.693 5.382 2.542 1.00 82.31 201 ILE A CA 1
ATOM 1563 C C . ILE A 1 201 ? -1.292 6.237 3.658 1.00 82.31 201 ILE A C 1
ATOM 1565 O O . ILE A 1 201 ? -1.603 5.731 4.730 1.00 82.31 201 ILE A O 1
ATOM 1569 N N . ASP A 1 202 ? -1.523 7.524 3.381 1.00 77.25 202 ASP A N 1
ATOM 1570 C CA . ASP A 1 202 ? -2.242 8.424 4.288 1.00 77.25 202 ASP A CA 1
ATOM 1571 C C . ASP A 1 202 ? -3.735 8.536 3.892 1.00 77.25 202 ASP A C 1
ATOM 1573 O O . ASP A 1 202 ? -4.058 9.097 2.835 1.00 77.25 202 ASP A O 1
ATOM 1577 N N . PRO A 1 203 ? -4.677 8.069 4.734 1.00 66.56 203 PRO A N 1
ATOM 1578 C CA . PRO A 1 203 ? -6.107 8.079 4.465 1.00 66.56 203 PRO A CA 1
ATOM 1579 C C . PRO A 1 203 ? -6.672 9.497 4.399 1.00 66.56 203 PRO A C 1
ATOM 1581 O O . PRO A 1 203 ? -7.740 9.679 3.813 1.00 66.56 203 PRO A O 1
ATOM 1584 N N . ARG A 1 204 ? -5.978 10.507 4.941 1.00 65.44 204 ARG A N 1
ATOM 1585 C CA . ARG A 1 204 ? -6.378 11.922 4.882 1.00 65.44 204 ARG A CA 1
ATOM 1586 C C . ARG A 1 204 ? -5.922 12.618 3.598 1.00 65.44 204 ARG A C 1
ATOM 1588 O O . ARG A 1 204 ? -6.485 13.648 3.235 1.00 65.44 204 ARG A O 1
ATOM 1595 N N . ARG A 1 205 ? -4.930 12.078 2.881 1.00 60.28 205 ARG A N 1
ATOM 1596 C CA . ARG A 1 205 ? -4.441 12.665 1.616 1.00 60.28 205 ARG A CA 1
ATOM 1597 C C . ARG A 1 205 ? -5.309 12.326 0.408 1.00 60.28 205 ARG A C 1
ATOM 1599 O O . ARG A 1 205 ? -5.347 13.105 -0.537 1.00 60.28 205 ARG A O 1
ATOM 1606 N N . ILE A 1 206 ? -6.029 11.207 0.438 1.00 54.91 206 ILE A N 1
ATOM 1607 C CA . ILE A 1 206 ? -6.799 10.714 -0.720 1.00 54.91 206 ILE A CA 1
ATOM 1608 C C . ILE A 1 206 ? -8.215 11.319 -0.781 1.00 54.91 206 ILE A C 1
ATOM 1610 O O . ILE A 1 206 ? -8.871 11.259 -1.810 1.00 54.91 206 ILE A O 1
ATOM 1614 N N . THR A 1 207 ? -8.705 11.957 0.289 1.00 46.47 207 THR A N 1
ATOM 1615 C CA . THR A 1 207 ? -9.982 12.706 0.268 1.00 46.47 207 THR A CA 1
ATOM 1616 C C . THR A 1 207 ? -9.894 14.086 -0.399 1.00 46.47 207 THR A C 1
ATOM 1618 O O . THR A 1 207 ? -10.907 14.768 -0.471 1.00 46.47 207 THR A O 1
ATOM 1621 N N . LYS A 1 208 ? -8.709 14.528 -0.849 1.00 43.06 208 LYS A N 1
ATOM 1622 C CA . LYS A 1 208 ? -8.484 15.875 -1.413 1.00 43.06 208 LYS A CA 1
ATOM 1623 C C . LYS A 1 208 ? -8.367 15.911 -2.947 1.00 43.06 208 LYS A C 1
ATOM 1625 O O . LYS A 1 208 ? -7.728 16.821 -3.470 1.00 43.06 208 LYS A O 1
ATOM 1630 N N . LYS A 1 209 ? -8.919 14.928 -3.661 1.00 41.09 209 LYS A N 1
ATOM 1631 C CA . LYS A 1 209 ? -9.062 14.992 -5.123 1.00 41.09 209 LYS A CA 1
ATOM 1632 C C . LYS A 1 209 ? -10.494 15.316 -5.499 1.00 41.09 209 LYS A C 1
ATOM 1634 O O . LYS A 1 209 ? -11.387 14.695 -4.886 1.00 41.09 209 LYS A O 1
#

pLDDT: mean 81.74, std 12.3, range [41.09, 95.81]